Protein AF-A0A965LK98-F1 (afdb_monomer_lite)

Sequence (199 aa):
MTTAETKTSRSLSQSVIFGLILGFTFLGSVLFIKELFVALIALACAAGAWELSTALRQKNWYVPRIPVTVGSALVMPLAYIGGERWQWLGVLAIVAALMLWRGVQLVLSHASFKRSFSEIIRDFSAAAFVVIYLPLTMSFAALLIREPAHDEVVDGKFWIITVVVSVILIDSSAYLFGRKLGKHPMLPKVSPKKSWEGF

pLDDT: mean 89.68, std 11.9, range [39.12, 98.5]

Radius of gyration: 20.92 Å; chains: 1; bounding box: 65×55×45 Å

Structure (mmCIF, N/CA/C/O backbone):
data_AF-A0A965LK98-F1
#
_entry.id   AF-A0A965LK98-F1
#
loop_
_atom_site.group_PDB
_atom_site.id
_atom_site.type_symbol
_atom_site.label_atom_id
_atom_site.label_alt_id
_atom_site.label_comp_id
_atom_site.label_asym_id
_atom_site.label_entity_id
_atom_site.label_seq_id
_atom_site.pdbx_PDB_ins_code
_atom_site.Cartn_x
_atom_site.Cartn_y
_atom_site.Cartn_z
_atom_site.occupancy
_atom_site.B_iso_or_equiv
_atom_site.auth_seq_id
_atom_site.auth_comp_id
_atom_site.auth_asym_id
_atom_site.auth_atom_id
_atom_site.pdbx_PDB_model_num
ATOM 1 N N . MET A 1 1 ? -40.599 -21.740 11.449 1.00 39.12 1 MET A N 1
ATOM 2 C CA . MET A 1 1 ? -39.716 -22.278 10.393 1.00 39.12 1 MET A CA 1
ATOM 3 C C . MET A 1 1 ? -38.563 -21.308 10.213 1.00 39.12 1 MET A C 1
ATOM 5 O O . MET A 1 1 ? -38.776 -20.207 9.731 1.00 39.12 1 MET A O 1
ATOM 9 N N . THR A 1 2 ? -37.380 -21.662 10.706 1.00 40.56 2 THR A N 1
ATOM 10 C CA . THR A 1 2 ? -36.145 -20.885 10.561 1.00 40.56 2 THR A CA 1
ATOM 11 C C . THR A 1 2 ? -35.521 -21.212 9.207 1.00 40.56 2 THR A C 1
ATOM 13 O O . THR A 1 2 ? -35.079 -22.334 8.974 1.00 40.56 2 THR A O 1
ATOM 16 N N . THR A 1 3 ? -35.516 -20.252 8.287 1.00 43.09 3 THR A N 1
ATOM 17 C CA . THR A 1 3 ? -34.780 -20.358 7.024 1.00 43.09 3 THR A CA 1
ATOM 18 C C . THR A 1 3 ? -33.288 -20.310 7.328 1.00 43.09 3 THR A C 1
ATOM 20 O O . THR A 1 3 ? -32.765 -19.271 7.725 1.00 43.09 3 THR A O 1
ATOM 23 N N . ALA A 1 4 ? -32.612 -21.448 7.187 1.00 47.97 4 ALA A N 1
ATOM 24 C CA . ALA A 1 4 ? -31.162 -21.512 7.215 1.00 47.97 4 ALA A CA 1
ATOM 25 C C . ALA A 1 4 ? -30.608 -20.672 6.055 1.00 47.97 4 ALA A C 1
ATOM 27 O O . ALA A 1 4 ? -30.856 -20.982 4.891 1.00 47.97 4 ALA A O 1
ATOM 28 N N . GLU A 1 5 ? -29.872 -19.603 6.367 1.00 46.59 5 GLU A N 1
ATOM 29 C CA . GLU A 1 5 ? -29.063 -18.892 5.381 1.00 46.59 5 GLU A CA 1
ATOM 30 C C . GLU A 1 5 ? -28.020 -19.861 4.813 1.00 46.59 5 GLU A C 1
ATOM 32 O O . GLU A 1 5 ? -27.024 -20.206 5.455 1.00 46.59 5 GLU A O 1
ATOM 37 N N . THR A 1 6 ? -28.240 -20.323 3.586 1.00 46.09 6 THR A N 1
ATOM 38 C CA . THR A 1 6 ? -27.221 -21.012 2.802 1.00 46.09 6 THR A CA 1
ATOM 39 C C . THR A 1 6 ? -26.091 -20.033 2.508 1.00 46.09 6 THR A C 1
ATOM 41 O O . THR A 1 6 ? -26.172 -19.231 1.579 1.00 46.09 6 THR A O 1
ATOM 44 N N . LYS A 1 7 ? -25.012 -20.106 3.295 1.00 50.19 7 LYS A N 1
ATOM 45 C CA . LYS A 1 7 ? -23.704 -19.545 2.938 1.00 50.19 7 LYS A CA 1
ATOM 46 C C . LYS A 1 7 ? -23.289 -20.137 1.590 1.00 50.19 7 LYS A C 1
ATOM 48 O O . LYS A 1 7 ? -22.819 -21.269 1.529 1.00 50.19 7 LYS A O 1
ATOM 53 N N . THR A 1 8 ? -23.458 -19.378 0.514 1.00 49.50 8 THR A N 1
ATOM 54 C CA . THR A 1 8 ? -22.926 -19.698 -0.814 1.00 49.50 8 THR A CA 1
ATOM 55 C C . THR A 1 8 ? -21.407 -19.829 -0.725 1.00 49.50 8 THR A C 1
ATOM 57 O O . THR A 1 8 ? -20.682 -18.833 -0.710 1.00 49.50 8 THR A O 1
ATOM 60 N N . SER A 1 9 ? -20.909 -21.063 -0.628 1.00 57.53 9 SER A N 1
ATOM 61 C CA . SER A 1 9 ? -19.489 -21.360 -0.790 1.00 57.53 9 SER A CA 1
ATOM 62 C C . SER A 1 9 ? -19.098 -20.995 -2.220 1.00 57.53 9 SER A C 1
ATOM 64 O O . SER A 1 9 ? -19.687 -21.525 -3.163 1.00 57.53 9 SER A O 1
ATOM 66 N N . ARG A 1 10 ? -18.138 -20.077 -2.395 1.00 66.62 10 ARG A N 1
ATOM 67 C CA . ARG A 1 10 ? -17.594 -19.744 -3.722 1.00 66.62 10 ARG A CA 1
ATOM 68 C C . ARG A 1 10 ? -17.190 -21.036 -4.430 1.00 66.62 10 ARG A C 1
ATOM 70 O O . ARG A 1 10 ? -16.528 -21.879 -3.827 1.00 66.62 10 ARG A O 1
ATOM 77 N N . SER A 1 11 ? -17.614 -21.201 -5.681 1.00 83.75 11 SER A N 1
ATOM 78 C CA . SER A 1 11 ? -17.276 -22.408 -6.437 1.00 83.75 11 SER A CA 1
ATOM 79 C C . SER A 1 11 ? -15.761 -22.477 -6.644 1.00 83.75 11 SER A C 1
ATOM 81 O O . SER A 1 11 ? -15.125 -21.466 -6.951 1.00 83.75 11 SER A O 1
ATOM 83 N N . LEU A 1 12 ? -15.176 -23.667 -6.479 1.00 83.00 12 LEU A N 1
ATOM 84 C CA . LEU A 1 12 ? -13.740 -23.895 -6.674 1.00 83.00 12 LEU A CA 1
ATOM 85 C C . LEU A 1 12 ? -13.272 -23.361 -8.039 1.00 83.00 12 LEU A C 1
ATOM 87 O O . LEU A 1 12 ? -12.238 -22.704 -8.131 1.00 83.00 12 LEU A O 1
ATOM 91 N N . SER A 1 13 ? -14.084 -23.569 -9.077 1.00 88.38 13 SER A N 1
ATOM 92 C CA . SER A 1 13 ? -13.827 -23.091 -10.436 1.00 88.38 13 SER A CA 1
ATOM 93 C C . SER A 1 13 ? -13.692 -21.570 -10.515 1.00 88.38 13 SER A C 1
ATOM 95 O O . SER A 1 13 ? -12.770 -21.083 -11.161 1.00 88.38 13 SER A O 1
ATOM 97 N N . GLN A 1 14 ? -14.542 -20.804 -9.820 1.00 89.44 14 GLN A N 1
ATOM 98 C CA . GLN A 1 14 ? -14.415 -19.342 -9.776 1.00 89.44 14 GLN A CA 1
ATOM 99 C C . GLN A 1 14 ? -13.088 -18.918 -9.143 1.00 89.44 14 GLN A C 1
ATOM 101 O O . GLN A 1 14 ? -12.397 -18.065 -9.694 1.00 89.44 14 GLN A O 1
ATOM 106 N N . SER A 1 15 ? -12.698 -19.526 -8.020 1.00 88.75 15 SER A N 1
ATOM 107 C CA . SER A 1 15 ? -11.427 -19.212 -7.357 1.00 88.75 15 SER A CA 1
ATOM 108 C C . SER A 1 15 ? -10.215 -19.489 -8.248 1.00 88.75 15 SER A C 1
ATOM 110 O O . SER A 1 15 ? -9.303 -18.666 -8.293 1.00 88.75 15 SER A O 1
ATOM 112 N N . VAL A 1 16 ? -10.221 -20.602 -8.988 1.00 93.12 16 VAL A N 1
ATOM 113 C CA . VAL A 1 16 ? -9.150 -20.937 -9.939 1.00 93.12 16 VAL A CA 1
ATOM 114 C C . VAL A 1 16 ? -9.091 -19.919 -11.078 1.00 93.12 16 VAL A C 1
ATOM 116 O O . VAL A 1 16 ? -8.011 -19.428 -11.395 1.00 93.12 16 VAL A O 1
ATOM 119 N N . ILE A 1 17 ? -10.238 -19.545 -11.649 1.00 94.69 17 ILE A N 1
ATOM 120 C CA . ILE A 1 17 ? -10.308 -18.567 -12.744 1.00 94.69 17 ILE A CA 1
ATOM 121 C C . ILE A 1 17 ? -9.749 -17.210 -12.304 1.00 94.69 17 ILE A C 1
ATOM 123 O O . ILE A 1 17 ? -8.880 -16.664 -12.979 1.00 94.69 17 ILE A O 1
ATOM 127 N N . PHE A 1 18 ? -10.185 -16.678 -11.157 1.00 92.38 18 PHE A N 1
ATOM 128 C CA . PHE A 1 18 ? -9.663 -15.404 -10.651 1.00 92.38 18 PHE A CA 1
ATOM 129 C C . PHE A 1 18 ? -8.170 -15.475 -10.323 1.00 92.38 18 PHE A C 1
ATOM 131 O O . PHE A 1 18 ? -7.447 -14.522 -10.605 1.00 92.38 18 PHE A O 1
ATOM 138 N N . GLY A 1 19 ? -7.701 -16.599 -9.771 1.00 91.50 19 GLY A N 1
ATOM 139 C CA . GLY A 1 19 ? -6.281 -16.817 -9.504 1.00 91.50 19 GLY A CA 1
ATOM 140 C C . GLY A 1 19 ? -5.438 -16.781 -10.778 1.00 91.50 19 GLY A C 1
ATOM 141 O O . GLY A 1 19 ? -4.423 -16.090 -10.819 1.00 91.50 19 GLY A O 1
ATOM 142 N N . LEU A 1 20 ? -5.887 -17.459 -11.838 1.00 95.31 20 LEU A N 1
ATOM 143 C CA . LEU A 1 20 ? -5.213 -17.440 -13.137 1.00 95.31 20 LEU A CA 1
ATOM 144 C C . LEU A 1 20 ? -5.239 -16.049 -13.768 1.00 95.31 20 LEU A C 1
ATOM 146 O O . LEU A 1 20 ? -4.197 -15.581 -14.211 1.00 95.31 20 LEU A O 1
ATOM 150 N N . ILE A 1 21 ? -6.389 -15.367 -13.770 1.00 95.62 21 ILE A N 1
ATOM 151 C CA . ILE A 1 21 ? -6.503 -14.005 -14.311 1.00 95.62 21 ILE A CA 1
ATOM 152 C C . ILE A 1 21 ? -5.523 -13.075 -13.596 1.00 95.62 21 ILE A C 1
ATOM 154 O O . ILE A 1 21 ? -4.710 -12.440 -14.256 1.00 95.62 21 ILE A O 1
ATOM 158 N N . LEU A 1 22 ? -5.538 -13.040 -12.260 1.00 93.31 22 LEU A N 1
ATOM 159 C CA . LEU A 1 22 ? -4.628 -12.191 -11.490 1.00 93.31 22 LEU A CA 1
ATOM 160 C C . LEU A 1 22 ? -3.161 -12.562 -11.723 1.00 93.31 22 LEU A C 1
ATOM 162 O O . LEU A 1 22 ? -2.338 -11.667 -11.891 1.00 93.31 22 LEU A O 1
ATOM 166 N N . GLY A 1 23 ? -2.840 -13.857 -11.783 1.00 94.25 23 GLY A N 1
ATOM 167 C CA . GLY A 1 23 ? -1.490 -14.340 -12.065 1.00 94.25 23 GLY A CA 1
ATOM 168 C C . GLY A 1 23 ? -0.989 -13.917 -13.446 1.00 94.25 23 GLY A C 1
ATOM 169 O O . GLY A 1 23 ? 0.107 -13.371 -13.558 1.00 94.25 23 GLY A O 1
ATOM 170 N N . PHE A 1 24 ? -1.798 -14.096 -14.493 1.00 95.12 24 PHE A N 1
ATOM 171 C CA . PHE A 1 24 ? -1.452 -13.682 -15.853 1.00 95.12 24 PHE A CA 1
ATOM 172 C C . PHE A 1 24 ? -1.414 -12.162 -16.009 1.00 95.12 24 PHE A C 1
ATOM 174 O O . PHE A 1 24 ? -0.511 -11.655 -16.668 1.00 95.12 24 PHE A O 1
ATOM 181 N N . THR A 1 25 ? -2.336 -11.421 -15.389 1.00 95.62 25 THR A N 1
ATOM 182 C CA . THR A 1 25 ? -2.299 -9.952 -15.374 1.00 95.62 25 THR A CA 1
ATOM 183 C C . THR A 1 25 ? -1.032 -9.451 -14.689 1.00 95.62 25 THR A C 1
ATOM 185 O O . THR A 1 25 ? -0.343 -8.600 -15.245 1.00 95.62 25 THR A O 1
ATOM 188 N N . PHE A 1 26 ? -0.678 -10.010 -13.530 1.00 96.06 26 PHE A N 1
ATOM 189 C CA . PHE A 1 26 ? 0.558 -9.679 -12.826 1.00 96.06 26 PHE A CA 1
ATOM 190 C C . PHE A 1 26 ? 1.790 -9.985 -13.687 1.00 96.06 26 PHE A C 1
ATOM 192 O O . PHE A 1 26 ? 2.565 -9.073 -13.973 1.00 96.06 26 PHE A O 1
ATOM 199 N N . LEU A 1 27 ? 1.945 -11.224 -14.167 1.00 95.44 27 LEU A N 1
ATOM 200 C CA . LEU A 1 27 ? 3.105 -11.622 -14.970 1.00 95.44 27 LEU A CA 1
ATOM 201 C C . LEU A 1 27 ? 3.199 -10.822 -16.270 1.00 95.44 27 LEU A C 1
ATOM 203 O O . LEU A 1 27 ? 4.271 -10.334 -16.610 1.00 95.44 27 LEU A O 1
ATOM 207 N N . GLY A 1 28 ? 2.079 -10.630 -16.968 1.00 94.31 28 GLY A N 1
ATOM 208 C CA . GLY A 1 28 ? 2.031 -9.826 -18.185 1.00 94.31 28 GLY A CA 1
ATOM 209 C C . GLY A 1 28 ? 2.437 -8.373 -17.930 1.00 94.31 28 GLY A C 1
ATOM 210 O O . GLY A 1 28 ? 3.227 -7.805 -18.682 1.00 94.31 28 GLY A O 1
ATOM 211 N N . SER A 1 29 ? 1.965 -7.788 -16.828 1.00 95.75 29 SER A N 1
ATOM 212 C CA . SER A 1 29 ? 2.322 -6.420 -16.451 1.00 95.75 29 SER A CA 1
ATOM 213 C C . SER A 1 29 ? 3.809 -6.272 -16.104 1.00 95.75 29 SER A C 1
ATOM 215 O O . SER A 1 29 ? 4.449 -5.326 -16.541 1.00 95.75 29 SER A O 1
ATOM 217 N N . VAL A 1 30 ? 4.400 -7.235 -15.393 1.00 94.75 30 VAL A N 1
ATOM 218 C CA . VAL A 1 30 ? 5.815 -7.182 -14.988 1.00 94.75 30 VAL A CA 1
ATOM 219 C C . VAL A 1 30 ? 6.761 -7.448 -16.163 1.00 94.75 30 VAL A C 1
ATOM 221 O O . VAL A 1 30 ? 7.825 -6.836 -16.244 1.00 94.75 30 VAL A O 1
ATOM 224 N N . LEU A 1 31 ? 6.402 -8.365 -17.066 1.00 93.50 31 LEU A N 1
ATOM 225 C CA . LEU A 1 31 ? 7.299 -8.826 -18.129 1.00 93.50 31 LEU A CA 1
ATOM 226 C C . LEU A 1 31 ? 7.296 -7.933 -19.373 1.00 93.50 31 LEU A C 1
ATOM 228 O O . LEU A 1 31 ? 8.329 -7.856 -20.038 1.00 93.50 31 LEU A O 1
ATOM 232 N N . PHE A 1 32 ? 6.171 -7.280 -19.687 1.00 93.31 32 PHE A N 1
ATOM 233 C CA . PHE A 1 32 ? 6.010 -6.553 -20.951 1.00 93.31 32 PHE A CA 1
ATOM 234 C C . PHE A 1 32 ? 5.889 -5.035 -20.791 1.00 93.31 32 PHE A C 1
ATOM 236 O O . PHE A 1 32 ? 6.502 -4.310 -21.569 1.00 93.31 32 PHE A O 1
ATOM 243 N N . ILE A 1 33 ? 5.103 -4.538 -19.824 1.00 93.62 33 ILE A N 1
ATOM 244 C CA . ILE A 1 33 ? 4.789 -3.102 -19.704 1.00 93.62 33 ILE A CA 1
ATOM 245 C C . ILE A 1 33 ? 4.816 -2.676 -18.232 1.00 93.62 33 ILE A C 1
ATOM 247 O O . ILE A 1 33 ? 3.816 -2.799 -17.520 1.00 93.62 33 ILE A O 1
ATOM 251 N N . LYS A 1 34 ? 5.952 -2.124 -17.789 1.00 92.25 34 LYS A N 1
ATOM 252 C CA . LYS A 1 34 ? 6.208 -1.720 -16.393 1.00 92.25 34 LYS A CA 1
ATOM 253 C C . LYS A 1 34 ? 5.132 -0.771 -15.852 1.00 92.25 34 LYS A C 1
ATOM 255 O O . LYS A 1 34 ? 4.725 -0.879 -14.698 1.00 92.25 34 LYS A O 1
ATOM 260 N N . GLU A 1 35 ? 4.601 0.101 -16.700 1.00 95.00 35 GLU A N 1
ATOM 261 C CA . GLU A 1 35 ? 3.528 1.043 -16.380 1.00 95.00 35 GLU A CA 1
ATOM 262 C C . GLU A 1 35 ? 2.229 0.326 -15.993 1.00 95.00 35 GLU A C 1
ATOM 264 O O . GLU A 1 35 ? 1.534 0.769 -15.077 1.00 95.00 35 GLU A O 1
ATOM 269 N N . LEU A 1 36 ? 1.907 -0.806 -16.635 1.00 96.12 36 LEU A N 1
ATOM 270 C CA . LEU A 1 36 ? 0.747 -1.615 -16.254 1.00 96.12 36 LEU A CA 1
ATOM 271 C C . LEU A 1 36 ? 0.942 -2.238 -14.875 1.00 96.12 36 LEU A C 1
ATOM 273 O O . LEU A 1 36 ? -0.023 -2.343 -14.120 1.00 96.12 36 LEU A O 1
ATOM 277 N N . PHE A 1 37 ? 2.172 -2.621 -14.522 1.00 96.69 37 PHE A N 1
ATOM 278 C CA . PHE A 1 37 ? 2.462 -3.145 -13.190 1.00 96.69 37 PHE A CA 1
ATOM 279 C C . PHE A 1 37 ? 2.282 -2.052 -12.133 1.00 96.69 37 PHE A C 1
ATOM 281 O O . PHE A 1 37 ? 1.620 -2.283 -11.123 1.00 96.69 37 PHE A O 1
ATOM 288 N N . VAL A 1 38 ? 2.776 -0.839 -12.400 1.00 97.69 38 VAL A N 1
ATOM 289 C CA . VAL A 1 38 ? 2.592 0.331 -11.526 1.00 97.69 38 VAL A CA 1
ATOM 290 C C . VAL A 1 38 ? 1.108 0.665 -11.357 1.00 97.69 38 VAL A C 1
ATOM 292 O O . VAL A 1 38 ? 0.657 0.907 -10.238 1.00 97.69 38 VAL A O 1
ATOM 295 N N . ALA A 1 39 ? 0.323 0.625 -12.436 1.00 98.06 39 ALA A N 1
ATOM 296 C CA . ALA A 1 39 ? -1.124 0.820 -12.374 1.00 98.06 39 ALA A CA 1
ATOM 297 C C . ALA A 1 39 ? -1.820 -0.284 -11.557 1.00 98.06 39 ALA A C 1
ATOM 299 O O . ALA A 1 39 ? -2.690 0.010 -10.736 1.00 98.06 39 ALA A O 1
ATOM 300 N N . LEU A 1 40 ? -1.411 -1.544 -11.730 1.00 97.75 40 LEU A N 1
ATOM 301 C CA . LEU A 1 40 ? -1.945 -2.683 -10.985 1.00 97.75 40 LEU A CA 1
ATOM 302 C C . LEU A 1 40 ? -1.707 -2.526 -9.476 1.00 97.75 40 LEU A C 1
ATOM 304 O O . LEU A 1 40 ? -2.655 -2.637 -8.695 1.00 97.75 40 LEU A O 1
ATOM 308 N N . ILE A 1 41 ? -0.474 -2.220 -9.057 1.00 97.62 41 ILE A N 1
ATOM 309 C CA . ILE A 1 41 ? -0.163 -2.008 -7.635 1.00 97.62 41 ILE A CA 1
ATOM 310 C C . ILE A 1 41 ? -0.799 -0.722 -7.096 1.00 97.62 41 ILE A C 1
ATOM 312 O O . ILE A 1 41 ? -1.196 -0.696 -5.937 1.00 97.62 41 ILE A O 1
ATOM 316 N N . ALA A 1 42 ? -0.997 0.316 -7.917 1.00 98.44 42 ALA A N 1
ATOM 317 C CA . ALA A 1 42 ? -1.733 1.518 -7.515 1.00 98.44 42 ALA A CA 1
ATOM 318 C C . ALA A 1 42 ? -3.196 1.202 -7.187 1.00 98.44 42 ALA A C 1
ATOM 320 O O . ALA A 1 42 ? -3.702 1.626 -6.145 1.00 98.44 42 ALA A O 1
ATOM 321 N N . LEU A 1 43 ? -3.864 0.416 -8.036 1.00 98.31 43 LEU A N 1
ATOM 322 C CA . LEU A 1 43 ? -5.239 -0.033 -7.812 1.00 98.31 43 LEU A CA 1
ATOM 323 C C . LEU A 1 43 ? -5.340 -0.954 -6.591 1.00 98.31 43 LEU A C 1
ATOM 325 O O . LEU A 1 43 ? -6.230 -0.771 -5.758 1.00 98.31 43 LEU A O 1
ATOM 329 N N . ALA A 1 44 ? -4.410 -1.901 -6.445 1.00 97.81 44 ALA A N 1
ATOM 330 C CA . ALA A 1 44 ? -4.348 -2.779 -5.280 1.00 97.81 44 ALA A CA 1
ATOM 331 C C . ALA A 1 44 ? -4.118 -1.984 -3.983 1.00 97.81 44 ALA A C 1
ATOM 333 O O . ALA A 1 44 ? -4.803 -2.212 -2.985 1.00 97.81 44 ALA A O 1
ATOM 334 N N . CYS A 1 45 ? -3.214 -1.001 -4.008 1.00 98.38 45 CYS A N 1
ATOM 335 C CA . CYS A 1 45 ? -2.943 -0.124 -2.876 1.00 98.38 45 CYS A CA 1
ATOM 336 C C . CYS A 1 45 ? -4.159 0.732 -2.511 1.00 98.38 45 CYS A C 1
ATOM 338 O O . CYS A 1 45 ? -4.452 0.909 -1.330 1.00 98.38 45 CYS A O 1
ATOM 340 N N . ALA A 1 46 ? -4.879 1.254 -3.506 1.00 98.50 46 ALA A N 1
ATOM 341 C CA . ALA A 1 46 ? -6.099 2.024 -3.300 1.00 98.50 46 ALA A CA 1
ATOM 342 C C . ALA A 1 46 ? -7.190 1.169 -2.636 1.00 98.50 46 ALA A C 1
ATOM 344 O O . ALA A 1 46 ? -7.764 1.571 -1.623 1.00 98.50 46 ALA A O 1
ATOM 345 N N . ALA A 1 47 ? -7.431 -0.037 -3.157 1.00 98.38 47 ALA A N 1
ATOM 346 C CA . ALA A 1 47 ? -8.385 -0.980 -2.581 1.00 98.38 47 ALA A CA 1
ATOM 347 C C . ALA A 1 47 ? -8.004 -1.364 -1.141 1.00 98.38 47 ALA A C 1
ATOM 349 O O . ALA A 1 47 ? -8.831 -1.264 -0.234 1.00 98.38 47 ALA A O 1
ATOM 350 N N . GLY A 1 48 ? -6.734 -1.703 -0.899 1.00 98.19 48 GLY A N 1
ATOM 351 C CA . GLY A 1 48 ? -6.238 -2.030 0.438 1.00 98.19 48 GLY A CA 1
ATOM 352 C C . GLY A 1 48 ? -6.337 -0.854 1.416 1.00 98.19 48 GLY A C 1
ATOM 353 O O . GLY A 1 48 ? -6.751 -1.035 2.561 1.00 98.19 48 GLY A O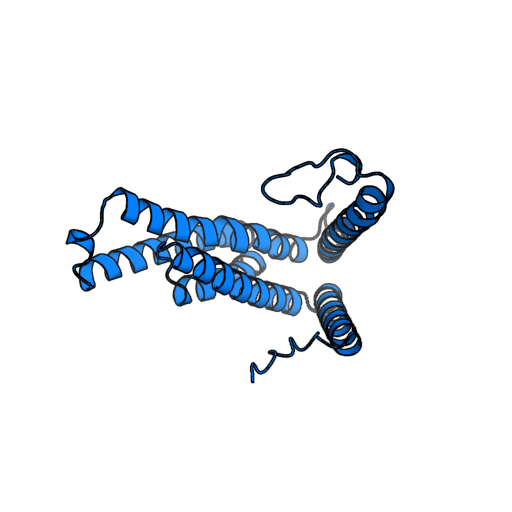 1
ATOM 354 N N . ALA A 1 49 ? -6.039 0.372 0.976 1.00 98.31 49 ALA A N 1
ATOM 355 C CA . ALA A 1 49 ? -6.177 1.571 1.801 1.00 98.31 49 ALA A CA 1
ATOM 356 C C . ALA A 1 49 ? -7.645 1.862 2.137 1.00 98.31 49 ALA A C 1
ATOM 358 O O . ALA A 1 49 ? -7.963 2.263 3.263 1.00 98.31 49 ALA A O 1
ATOM 359 N N . TRP A 1 50 ? -8.559 1.623 1.195 1.00 98.44 50 TRP A N 1
ATOM 360 C CA . TRP A 1 50 ? -9.996 1.726 1.425 1.00 98.44 50 TRP A CA 1
ATOM 361 C C . TRP A 1 50 ? -10.479 0.710 2.462 1.00 98.44 50 TRP A C 1
ATOM 363 O O . TRP A 1 50 ? -11.186 1.085 3.400 1.00 98.44 50 TRP A O 1
ATOM 373 N N . GLU A 1 51 ? -10.087 -0.557 2.345 1.00 98.12 51 GLU A N 1
ATOM 374 C CA . GLU A 1 51 ? -10.449 -1.606 3.304 1.00 98.12 51 GLU A CA 1
ATOM 375 C C . GLU A 1 51 ? -9.869 -1.330 4.693 1.00 98.12 51 GLU A C 1
ATOM 377 O O . GLU A 1 51 ? -10.611 -1.314 5.680 1.00 98.12 51 GLU A O 1
ATOM 382 N N . LEU A 1 52 ? -8.576 -1.007 4.774 1.00 97.81 52 LEU A N 1
ATOM 383 C CA . LEU A 1 52 ? -7.896 -0.710 6.033 1.00 97.81 52 LEU A CA 1
ATOM 384 C C . LEU A 1 52 ? -8.515 0.507 6.730 1.00 97.81 52 LEU A C 1
ATOM 386 O O . LEU A 1 52 ? -8.867 0.443 7.907 1.00 97.81 52 LEU A O 1
ATOM 390 N N . SER A 1 53 ? -8.731 1.607 6.005 1.00 97.25 53 SER A N 1
ATOM 391 C CA . SER A 1 53 ? -9.383 2.797 6.567 1.00 97.25 53 SER A CA 1
ATOM 392 C C . SER A 1 53 ? -10.837 2.539 6.982 1.00 97.25 53 SER A C 1
ATOM 394 O O . SER A 1 53 ? -11.322 3.138 7.946 1.00 97.25 53 SER A O 1
ATOM 396 N N . THR A 1 54 ? -11.537 1.621 6.311 1.00 97.12 54 THR A N 1
ATOM 397 C CA . THR A 1 54 ? -12.882 1.178 6.706 1.00 97.12 54 THR A CA 1
ATOM 398 C C . THR A 1 54 ? -12.840 0.389 8.013 1.00 97.12 54 THR A C 1
ATOM 400 O O . THR A 1 54 ? -13.624 0.680 8.917 1.00 97.12 54 THR A O 1
ATOM 403 N N . ALA A 1 55 ? -11.901 -0.547 8.157 1.00 96.69 55 ALA A N 1
ATOM 404 C CA . ALA A 1 55 ? -11.720 -1.333 9.376 1.00 96.69 55 ALA A CA 1
ATOM 405 C C . ALA A 1 55 ? -11.365 -0.450 10.586 1.00 96.69 55 ALA A C 1
ATOM 407 O O . ALA A 1 55 ? -11.939 -0.610 11.663 1.00 96.69 55 ALA A O 1
ATOM 408 N N . LEU A 1 56 ? -10.492 0.546 10.407 1.00 95.75 56 LEU A N 1
ATOM 409 C CA . LEU A 1 56 ? -10.153 1.505 11.468 1.00 95.75 56 LEU A CA 1
ATOM 410 C C . LEU A 1 56 ? -11.375 2.328 11.908 1.00 95.75 56 LEU A C 1
ATOM 412 O O . LEU A 1 56 ? -11.595 2.545 13.102 1.00 95.75 56 LEU A O 1
ATOM 416 N N . ARG A 1 57 ? -12.241 2.712 10.964 1.00 93.88 57 ARG A N 1
ATOM 417 C CA . ARG A 1 57 ? -13.489 3.424 11.277 1.00 93.88 57 ARG A CA 1
ATOM 418 C C . ARG A 1 57 ? -14.494 2.584 12.055 1.00 93.88 57 ARG A C 1
ATOM 420 O O . ARG A 1 57 ? -15.207 3.148 12.879 1.00 93.88 57 ARG A O 1
ATOM 427 N N . GLN A 1 58 ? -14.510 1.261 11.885 1.00 94.06 58 GLN A N 1
ATOM 428 C CA . GLN A 1 58 ? -15.326 0.368 12.725 1.00 94.06 58 GLN A CA 1
ATOM 429 C C . GLN A 1 58 ? -14.899 0.396 14.203 1.00 94.06 58 GLN A C 1
ATOM 431 O O . GLN A 1 58 ? -15.679 0.029 15.078 1.00 94.06 58 GLN A O 1
ATOM 436 N N . LYS A 1 59 ? -13.678 0.856 14.505 1.00 90.69 59 LYS A N 1
ATOM 437 C CA . LYS A 1 59 ? -13.165 1.071 15.868 1.00 90.69 59 LYS A CA 1
ATOM 438 C C . LYS A 1 59 ? -13.290 2.524 16.341 1.00 90.69 59 LYS A C 1
ATOM 440 O O . LYS A 1 59 ? -12.644 2.901 17.315 1.00 90.69 59 LYS A O 1
ATOM 445 N N . ASN A 1 60 ? -14.113 3.340 15.677 1.00 86.44 60 ASN A N 1
ATOM 446 C CA . ASN A 1 60 ? -14.275 4.777 15.933 1.00 86.44 60 ASN A CA 1
ATOM 447 C C . ASN A 1 60 ? -13.002 5.616 15.712 1.00 86.44 60 ASN A C 1
ATOM 449 O O . ASN A 1 60 ? -12.877 6.709 16.269 1.00 86.44 60 ASN A O 1
ATOM 453 N N . TRP A 1 61 ? -12.056 5.141 14.895 1.00 91.06 61 TRP A N 1
ATOM 454 C CA . TRP A 1 61 ? -10.896 5.939 14.486 1.00 91.06 61 TRP A CA 1
ATOM 455 C C . TRP A 1 61 ? -11.224 6.623 13.168 1.00 91.06 61 TRP A C 1
ATOM 457 O O . TRP A 1 61 ? -11.590 5.974 12.184 1.00 91.06 61 TRP A O 1
ATOM 467 N N . TYR A 1 62 ? -11.147 7.947 13.133 1.00 89.88 62 TYR A N 1
ATOM 468 C CA . TYR A 1 62 ? -11.509 8.681 11.938 1.00 89.88 62 TYR A CA 1
ATOM 469 C C . TYR A 1 62 ? -10.340 8.721 10.955 1.00 89.88 62 TYR A C 1
ATOM 471 O O . TYR A 1 62 ? -9.370 9.442 11.160 1.00 89.88 62 TYR A O 1
ATOM 479 N N . VAL A 1 63 ? -10.495 8.021 9.831 1.00 93.38 63 VAL A N 1
ATOM 480 C CA . VAL A 1 63 ? -9.610 8.140 8.665 1.00 93.38 63 VAL A CA 1
ATOM 481 C C . VAL A 1 63 ? -10.416 8.672 7.470 1.00 93.38 63 VAL A C 1
ATOM 483 O O . VAL A 1 63 ? -11.492 8.132 7.175 1.00 93.38 63 VAL A O 1
ATOM 486 N N . PRO A 1 64 ? -9.957 9.730 6.773 1.00 93.06 64 PRO A N 1
ATOM 487 C CA . PRO A 1 64 ? -10.630 10.250 5.585 1.00 93.06 64 PRO A CA 1
ATOM 488 C C . PRO A 1 64 ? -10.454 9.290 4.393 1.00 93.06 64 PRO A C 1
ATOM 490 O O . PRO A 1 64 ? -9.501 9.394 3.628 1.00 93.06 64 PRO A O 1
ATOM 493 N N . ARG A 1 65 ? -11.401 8.349 4.244 1.00 94.75 65 ARG A N 1
ATOM 494 C CA . ARG A 1 65 ? -11.369 7.224 3.281 1.00 94.75 65 ARG A CA 1
ATOM 495 C C . ARG A 1 65 ? -11.098 7.631 1.832 1.00 94.75 65 ARG A C 1
ATOM 497 O O . ARG A 1 65 ? -10.248 7.027 1.191 1.00 94.75 65 ARG A O 1
ATOM 504 N N . ILE A 1 66 ? -11.817 8.629 1.312 1.00 95.62 66 ILE A N 1
ATOM 505 C CA . ILE A 1 66 ? -11.657 9.051 -0.089 1.00 95.62 66 ILE A CA 1
ATOM 506 C C . ILE A 1 66 ? -10.269 9.686 -0.292 1.00 95.62 66 ILE A C 1
ATOM 508 O O . ILE A 1 66 ? -9.513 9.155 -1.106 1.00 95.62 66 ILE A O 1
ATOM 512 N N . PRO A 1 67 ? -9.864 10.716 0.487 1.00 96.62 67 PRO A N 1
ATOM 513 C CA . PRO A 1 67 ? -8.517 11.275 0.384 1.00 96.62 67 PRO A CA 1
ATOM 514 C C . PRO A 1 67 ? -7.393 10.249 0.546 1.00 96.62 67 PRO A C 1
ATOM 516 O O . PRO A 1 67 ? -6.453 10.262 -0.243 1.00 96.62 67 PRO A O 1
ATOM 519 N N . VAL A 1 68 ? -7.482 9.334 1.523 1.00 97.31 68 VAL A N 1
ATOM 520 C CA . VAL A 1 68 ? -6.414 8.343 1.738 1.00 97.31 68 VAL A CA 1
ATOM 521 C C . VAL A 1 68 ? -6.329 7.350 0.585 1.00 97.31 68 VAL A C 1
ATOM 523 O O . VAL A 1 68 ? -5.231 6.964 0.212 1.00 97.31 68 VAL A O 1
ATOM 526 N N . THR A 1 69 ? -7.455 6.976 -0.022 1.00 98.06 69 THR A N 1
ATOM 527 C CA . THR A 1 69 ? -7.489 6.047 -1.163 1.00 98.06 69 THR A CA 1
ATOM 528 C C . THR A 1 69 ? -6.860 6.673 -2.401 1.00 98.06 69 THR A C 1
ATOM 530 O O . THR A 1 69 ? -6.005 6.057 -3.032 1.00 98.06 69 THR A O 1
ATOM 533 N N . VAL A 1 70 ? -7.225 7.924 -2.707 1.00 98.06 70 VAL A N 1
ATOM 534 C CA . VAL A 1 70 ? -6.634 8.680 -3.821 1.00 98.06 70 VAL A CA 1
ATOM 535 C C . VAL A 1 70 ? -5.143 8.903 -3.581 1.00 98.06 70 VAL A C 1
ATOM 537 O O . VAL A 1 70 ? -4.336 8.591 -4.450 1.00 98.06 70 VAL A O 1
ATOM 540 N N . GLY A 1 71 ? -4.761 9.362 -2.385 1.00 97.38 71 GLY A N 1
ATOM 541 C CA . GLY A 1 71 ? -3.357 9.536 -2.017 1.00 97.38 71 GLY A CA 1
ATOM 542 C C . GLY A 1 71 ? -2.563 8.237 -2.159 1.00 97.38 71 GLY A C 1
ATOM 543 O O . GLY A 1 71 ? -1.514 8.230 -2.788 1.00 97.38 71 GLY A O 1
ATOM 544 N N . SER A 1 72 ? -3.101 7.120 -1.665 1.00 97.06 72 SER A N 1
ATOM 545 C CA . SER A 1 72 ? -2.469 5.795 -1.755 1.00 97.06 72 SER A CA 1
ATOM 546 C C . SER A 1 72 ? -2.205 5.361 -3.197 1.00 97.06 72 SER A C 1
ATOM 548 O O . SER A 1 72 ? -1.123 4.858 -3.490 1.00 97.06 72 SER A O 1
ATOM 550 N N . ALA A 1 73 ? -3.156 5.602 -4.106 1.00 98.12 73 ALA A N 1
ATOM 551 C CA . ALA A 1 73 ? -2.977 5.324 -5.530 1.00 98.12 73 ALA A CA 1
ATOM 552 C C . ALA A 1 73 ? -1.860 6.179 -6.150 1.00 98.12 73 ALA A C 1
ATOM 554 O O . ALA A 1 73 ? -1.098 5.683 -6.974 1.00 98.12 73 ALA A O 1
ATOM 555 N N . LEU A 1 74 ? -1.746 7.448 -5.739 1.00 98.19 74 LEU A N 1
ATOM 556 C CA . LEU A 1 74 ? -0.766 8.400 -6.270 1.00 98.19 74 LEU A CA 1
ATOM 557 C C . LEU A 1 74 ? 0.675 8.107 -5.834 1.00 98.19 74 LEU A C 1
ATOM 559 O O . LEU A 1 74 ? 1.597 8.479 -6.555 1.00 98.19 74 LEU A O 1
ATOM 563 N N . VAL A 1 75 ? 0.898 7.423 -4.706 1.00 98.31 75 VAL A N 1
ATOM 564 C CA . VAL A 1 75 ? 2.265 7.099 -4.252 1.00 98.31 75 VAL A CA 1
ATOM 565 C C . VAL A 1 75 ? 3.012 6.246 -5.287 1.00 98.31 75 VAL A C 1
ATOM 567 O O . VAL A 1 75 ? 4.198 6.472 -5.516 1.00 98.31 75 VAL A O 1
ATOM 570 N N . MET A 1 76 ? 2.330 5.310 -5.955 1.00 98.12 76 MET A N 1
ATOM 571 C CA . MET A 1 76 ? 2.960 4.398 -6.922 1.00 98.12 76 MET A CA 1
ATOM 572 C C . MET A 1 76 ? 3.540 5.115 -8.153 1.00 98.12 76 MET A C 1
ATOM 574 O O . MET A 1 76 ? 4.734 4.952 -8.403 1.00 98.12 76 MET A O 1
ATOM 578 N N . PRO A 1 77 ? 2.782 5.936 -8.912 1.00 97.69 77 PRO A N 1
ATOM 579 C CA . PRO A 1 77 ? 3.349 6.684 -10.031 1.00 97.69 77 PRO A CA 1
ATOM 580 C C . PRO A 1 77 ? 4.360 7.747 -9.582 1.00 97.69 77 PRO A C 1
ATOM 582 O O . PRO A 1 77 ? 5.317 7.994 -10.309 1.00 97.69 77 PRO A O 1
ATOM 585 N N . LEU A 1 78 ? 4.213 8.342 -8.389 1.00 97.62 78 LEU A N 1
ATOM 586 C CA . LEU A 1 78 ? 5.217 9.272 -7.851 1.00 97.62 78 LEU A CA 1
ATOM 587 C C . LEU A 1 78 ? 6.567 8.580 -7.635 1.00 97.62 78 LEU A C 1
ATOM 589 O O . LEU A 1 78 ? 7.593 9.106 -8.064 1.00 97.62 78 LEU A O 1
ATOM 593 N N . ALA A 1 79 ? 6.558 7.388 -7.035 1.00 97.38 79 ALA A N 1
ATOM 594 C CA . ALA A 1 79 ? 7.753 6.569 -6.870 1.00 97.38 79 ALA A CA 1
ATOM 595 C C . ALA A 1 79 ? 8.302 6.088 -8.223 1.00 97.38 79 ALA A C 1
ATOM 597 O O . ALA A 1 79 ? 9.498 6.190 -8.475 1.00 97.38 79 ALA A O 1
ATOM 598 N N . TYR A 1 80 ? 7.437 5.628 -9.131 1.00 96.62 80 TYR A N 1
ATOM 599 C CA . TYR A 1 80 ? 7.874 5.124 -10.432 1.00 96.62 80 TYR A CA 1
ATOM 600 C C . TYR A 1 80 ? 8.471 6.203 -11.333 1.00 96.62 80 TYR A C 1
ATOM 602 O O . TYR A 1 80 ? 9.436 5.918 -12.027 1.00 96.62 80 TYR A O 1
ATOM 610 N N . ILE A 1 81 ? 7.926 7.423 -11.359 1.00 95.69 81 ILE A N 1
ATOM 611 C CA . ILE A 1 81 ? 8.373 8.493 -12.270 1.00 95.69 81 ILE A CA 1
ATOM 612 C C . ILE A 1 81 ? 9.501 9.310 -11.641 1.00 95.69 81 ILE A C 1
ATOM 614 O O . ILE A 1 81 ? 10.479 9.638 -12.316 1.00 95.69 81 ILE A O 1
ATOM 618 N N . GLY A 1 82 ? 9.376 9.633 -10.357 1.00 94.00 82 GLY A N 1
ATOM 619 C CA . GLY A 1 82 ? 10.299 10.516 -9.658 1.00 94.00 82 GLY A CA 1
ATOM 620 C C . GLY A 1 82 ? 11.307 9.811 -8.744 1.00 94.00 82 GLY A C 1
ATOM 621 O O . GLY A 1 82 ? 12.150 10.478 -8.145 1.00 94.00 82 GLY A O 1
ATOM 622 N N . GLY A 1 83 ? 11.249 8.486 -8.627 1.00 95.56 83 GLY A N 1
ATOM 623 C CA . GLY A 1 83 ? 12.144 7.723 -7.760 1.00 95.56 83 GLY A CA 1
ATOM 624 C C . GLY A 1 83 ? 11.919 8.004 -6.271 1.00 95.56 83 GLY A C 1
ATOM 625 O O . GLY A 1 83 ? 10.876 8.512 -5.843 1.00 95.56 83 GLY A O 1
ATOM 626 N N . GLU A 1 84 ? 12.938 7.696 -5.475 1.00 95.25 84 GLU A N 1
ATOM 627 C CA . GLU A 1 84 ? 12.948 7.821 -4.012 1.00 95.25 84 GLU A CA 1
ATOM 628 C C . GLU A 1 84 ? 12.572 9.225 -3.509 1.00 95.25 84 GLU A C 1
ATOM 630 O O . GLU A 1 84 ? 11.815 9.378 -2.548 1.00 95.25 84 GLU A O 1
ATOM 635 N N . ARG A 1 85 ? 13.036 10.282 -4.190 1.00 96.62 85 ARG A N 1
ATOM 636 C CA . ARG A 1 85 ? 12.786 11.665 -3.767 1.00 96.62 85 ARG A CA 1
ATOM 637 C C . ARG A 1 85 ? 11.299 12.002 -3.830 1.00 96.62 85 ARG A C 1
ATOM 639 O O . ARG A 1 85 ? 10.755 12.574 -2.886 1.00 96.62 85 ARG A O 1
ATOM 646 N N . TRP A 1 86 ? 10.632 11.651 -4.928 1.00 97.25 86 TRP A N 1
ATOM 647 C CA . TRP A 1 86 ? 9.203 11.919 -5.103 1.00 97.25 86 TRP A CA 1
ATOM 648 C C . TRP A 1 86 ? 8.321 10.944 -4.328 1.00 97.25 86 TRP A C 1
ATOM 650 O O . TRP A 1 86 ? 7.233 11.336 -3.912 1.00 97.25 86 TRP A O 1
ATOM 660 N N . GLN A 1 87 ? 8.793 9.724 -4.061 1.00 97.56 87 GLN A N 1
ATOM 661 C CA . GLN A 1 87 ? 8.149 8.809 -3.120 1.00 97.56 87 GLN A CA 1
ATOM 662 C C . GLN A 1 87 ? 8.047 9.451 -1.729 1.00 97.56 87 GLN A C 1
ATOM 664 O O . GLN A 1 87 ? 6.944 9.585 -1.196 1.00 97.56 87 GLN A O 1
ATOM 669 N N . TRP A 1 88 ? 9.169 9.906 -1.158 1.00 97.75 88 TRP A N 1
ATOM 670 C CA . TRP A 1 88 ? 9.186 10.518 0.174 1.00 97.75 88 TRP A CA 1
ATOM 671 C C . TRP A 1 88 ? 8.405 11.829 0.226 1.00 97.75 88 TRP A C 1
ATOM 673 O O . TRP A 1 88 ? 7.571 12.008 1.114 1.00 97.75 88 TRP A O 1
ATOM 683 N N . LEU A 1 89 ? 8.617 12.727 -0.742 1.00 98.06 89 LEU A N 1
ATOM 684 C CA . LEU A 1 89 ? 7.863 13.982 -0.818 1.00 98.06 89 LEU A CA 1
ATOM 685 C C . LEU A 1 89 ? 6.361 13.729 -0.987 1.00 98.06 89 LEU A C 1
ATOM 687 O O . LEU A 1 89 ? 5.557 14.372 -0.317 1.00 98.06 89 LEU A O 1
ATOM 691 N N . GLY A 1 90 ? 5.982 12.770 -1.832 1.00 97.56 90 GLY A N 1
ATOM 692 C CA . GLY A 1 90 ? 4.598 12.371 -2.058 1.00 97.56 90 GLY A CA 1
ATOM 693 C C . GLY A 1 90 ? 3.936 11.832 -0.797 1.00 97.56 90 GLY A C 1
ATOM 694 O O . GLY A 1 90 ? 2.867 12.302 -0.415 1.00 97.56 90 GLY A O 1
ATOM 695 N N . VAL A 1 91 ? 4.588 10.893 -0.110 1.00 98.06 91 VAL A N 1
ATOM 696 C CA . VAL A 1 91 ? 4.093 10.316 1.149 1.00 98.06 91 VAL A CA 1
ATOM 697 C C . VAL A 1 91 ? 3.922 11.393 2.218 1.00 98.06 91 VAL A C 1
ATOM 699 O O . VAL A 1 91 ? 2.854 11.474 2.826 1.00 98.06 91 VAL A O 1
ATOM 702 N N . LEU A 1 92 ? 4.920 12.259 2.415 1.00 98.06 92 LEU A N 1
ATOM 703 C CA . LEU A 1 92 ? 4.841 13.356 3.384 1.00 98.06 92 LEU A CA 1
ATOM 704 C C . LEU A 1 92 ? 3.725 14.346 3.032 1.00 98.06 92 LEU A C 1
ATOM 706 O O . LEU A 1 92 ? 2.951 14.729 3.910 1.00 98.06 92 LEU A O 1
ATOM 710 N N . ALA A 1 93 ? 3.596 14.715 1.755 1.00 98.00 93 ALA A N 1
ATOM 711 C CA . ALA A 1 93 ? 2.544 15.607 1.281 1.00 98.00 93 ALA A CA 1
ATOM 712 C C . ALA A 1 93 ? 1.148 15.001 1.473 1.00 98.00 93 ALA A C 1
ATOM 714 O O . ALA A 1 93 ? 0.240 15.696 1.922 1.00 98.00 93 ALA A O 1
ATOM 715 N N . ILE A 1 94 ? 0.972 13.706 1.195 1.00 97.94 94 ILE A N 1
ATOM 716 C CA . ILE A 1 94 ? -0.295 13.003 1.416 1.00 97.94 94 ILE A CA 1
ATOM 717 C C . ILE A 1 94 ? -0.617 12.964 2.908 1.00 97.94 94 ILE A C 1
ATOM 719 O O . ILE A 1 94 ? -1.723 13.332 3.288 1.00 97.94 94 ILE A O 1
ATOM 723 N N . VAL A 1 95 ? 0.326 12.579 3.773 1.00 97.62 95 VAL A N 1
ATOM 724 C CA . VAL A 1 95 ? 0.100 12.568 5.229 1.00 97.62 95 VAL A CA 1
ATOM 725 C C . VAL A 1 95 ? -0.291 13.960 5.728 1.00 97.62 95 VAL A C 1
ATOM 727 O O . VAL A 1 95 ? -1.300 14.093 6.423 1.00 97.62 95 VAL A O 1
ATOM 730 N N . ALA A 1 96 ? 0.435 15.002 5.317 1.00 97.19 96 ALA A N 1
ATOM 731 C CA . ALA A 1 96 ? 0.109 16.385 5.652 1.00 97.19 96 ALA A CA 1
ATOM 732 C C . ALA A 1 96 ? -1.283 16.786 5.135 1.00 97.19 96 ALA A C 1
ATOM 734 O O . ALA A 1 96 ? -2.074 17.356 5.883 1.00 97.19 96 ALA A O 1
ATOM 735 N N . ALA A 1 97 ? -1.638 16.425 3.899 1.00 97.00 97 ALA A N 1
ATOM 736 C CA . ALA A 1 97 ? -2.954 16.693 3.327 1.00 97.00 97 ALA A CA 1
ATOM 737 C C . ALA A 1 97 ? -4.083 15.981 4.091 1.00 97.00 97 ALA A C 1
ATOM 739 O O . ALA A 1 97 ? -5.139 16.572 4.309 1.00 97.00 97 ALA A O 1
ATOM 740 N N . LEU A 1 98 ? -3.874 14.744 4.557 1.00 96.00 98 LEU A N 1
ATOM 741 C CA . LEU A 1 98 ? -4.851 14.022 5.381 1.00 96.00 98 LEU A CA 1
ATOM 742 C C . LEU A 1 98 ? -5.003 14.656 6.769 1.00 96.00 98 LEU A C 1
ATOM 744 O O . LEU A 1 98 ? -6.122 14.739 7.282 1.00 96.00 98 LEU A O 1
ATOM 748 N N . MET A 1 99 ? -3.904 15.129 7.364 1.00 93.94 99 MET A N 1
ATOM 749 C CA . MET A 1 99 ? -3.936 15.879 8.622 1.00 93.94 99 MET A CA 1
ATOM 750 C C . MET A 1 99 ? -4.691 17.201 8.456 1.00 93.94 99 MET A C 1
ATOM 752 O O . MET A 1 99 ? -5.594 17.489 9.238 1.00 93.94 99 MET A O 1
ATOM 756 N N . LEU A 1 100 ? -4.407 17.964 7.399 1.00 94.12 100 LEU A N 1
ATOM 757 C CA . LEU A 1 100 ? -5.131 19.196 7.083 1.00 94.12 100 LEU A CA 1
ATOM 758 C C . LEU A 1 100 ? -6.614 18.924 6.828 1.00 94.12 100 LEU A C 1
ATOM 760 O O . LEU A 1 100 ? -7.463 19.595 7.410 1.00 94.12 100 LEU A O 1
ATOM 764 N N . TRP A 1 101 ? -6.944 17.892 6.045 1.00 94.25 101 TRP A N 1
ATOM 765 C CA . TRP A 1 101 ? -8.326 17.475 5.803 1.00 94.25 101 TRP A CA 1
ATOM 766 C C . TRP A 1 101 ? -9.063 17.202 7.114 1.00 94.25 101 TRP A C 1
ATOM 768 O O . TRP A 1 101 ? -10.186 17.665 7.326 1.00 94.25 101 TRP A O 1
ATOM 778 N N . ARG A 1 102 ? -8.430 16.448 8.018 1.00 90.94 102 ARG A N 1
ATOM 779 C CA . ARG A 1 102 ? -9.015 16.126 9.317 1.00 90.94 102 ARG A CA 1
ATOM 780 C C . ARG A 1 102 ? -9.146 17.366 10.205 1.00 90.94 102 ARG A C 1
ATOM 782 O O . ARG A 1 102 ? -10.186 17.522 10.842 1.00 90.94 102 ARG A O 1
ATOM 789 N N . GLY A 1 103 ? -8.152 18.250 10.214 1.00 88.56 103 GLY A N 1
ATOM 790 C CA . GLY A 1 103 ? -8.190 19.517 10.944 1.00 88.56 103 GLY A CA 1
ATOM 791 C C . GLY A 1 103 ? -9.330 20.423 10.477 1.00 88.56 103 GLY A C 1
ATOM 792 O O . GLY A 1 103 ? -10.155 20.839 11.288 1.00 88.56 103 GLY A O 1
ATOM 793 N N . VAL A 1 104 ? -9.451 20.642 9.164 1.00 90.00 104 VAL A N 1
ATOM 794 C CA . VAL A 1 104 ? -10.541 21.427 8.559 1.00 90.00 104 VAL A CA 1
ATOM 795 C C . VAL A 1 104 ? -11.899 20.826 8.908 1.00 90.00 104 VAL A C 1
ATOM 797 O O . VAL A 1 104 ? -12.805 21.538 9.333 1.00 90.00 104 VAL A O 1
ATOM 800 N N . GLN A 1 105 ? -12.045 19.505 8.806 1.00 89.00 105 GLN A N 1
ATOM 801 C CA . GLN A 1 105 ? -13.296 18.846 9.161 1.00 89.00 105 GLN A CA 1
ATOM 802 C C . GLN A 1 105 ? -13.660 19.028 10.641 1.00 89.00 105 GLN A C 1
ATOM 804 O O . GLN A 1 105 ? -14.834 19.233 10.954 1.00 89.00 105 GLN A O 1
ATOM 809 N N . LEU A 1 106 ? -12.690 18.938 11.555 1.00 87.62 106 LEU A N 1
ATOM 810 C CA . LEU A 1 106 ? -12.910 19.138 12.990 1.00 87.62 106 LEU A CA 1
ATOM 811 C C . LEU A 1 106 ? -13.409 20.558 13.295 1.00 87.62 106 LEU A C 1
ATOM 813 O O . LEU A 1 106 ? -14.364 20.710 14.060 1.00 87.62 106 LEU A O 1
ATOM 817 N N . VAL A 1 107 ? -12.826 21.565 12.634 1.00 86.31 107 VAL A N 1
ATOM 818 C CA . VAL A 1 107 ? -13.243 22.971 12.737 1.00 86.31 107 VAL A CA 1
ATOM 819 C C . VAL A 1 107 ? -14.656 23.169 12.180 1.00 86.31 107 VAL A C 1
ATOM 821 O O . VAL A 1 107 ? -15.529 23.647 12.898 1.00 86.31 107 VAL A O 1
ATOM 824 N N . LEU A 1 108 ? -14.920 22.739 10.941 1.00 86.81 108 LEU A N 1
ATOM 825 C CA . LEU A 1 108 ? -16.216 22.946 10.277 1.00 86.81 108 LEU A CA 1
ATOM 826 C C . LEU A 1 108 ? -17.375 22.244 10.996 1.00 86.81 108 LEU A C 1
ATOM 828 O O . LEU A 1 108 ? -18.473 22.784 11.112 1.00 86.81 108 LEU A O 1
ATOM 832 N N . SER A 1 109 ? -17.139 21.036 11.508 1.00 80.94 109 SER A N 1
ATOM 833 C CA . SER A 1 109 ? -18.171 20.261 12.207 1.00 80.94 109 SER A CA 1
ATOM 834 C C . SER A 1 109 ? -18.423 20.718 13.647 1.00 80.94 109 SER A C 1
ATOM 836 O O . SER A 1 109 ? -19.253 20.113 14.325 1.00 80.94 109 SER A O 1
ATOM 838 N N . HIS A 1 110 ? -17.695 21.731 14.141 1.00 73.44 110 HIS A N 1
ATOM 839 C CA . HIS A 1 110 ? -17.656 22.125 15.558 1.00 73.44 110 HIS A CA 1
ATOM 840 C C . HIS A 1 110 ? -17.369 20.939 16.507 1.00 73.44 110 HIS A C 1
ATOM 842 O O . HIS A 1 110 ? -17.589 21.013 17.718 1.00 73.44 110 HIS A O 1
ATOM 848 N N . ALA A 1 111 ? -16.863 19.823 15.970 1.00 63.78 111 ALA A N 1
ATOM 849 C CA . ALA A 1 111 ? -16.605 18.601 16.717 1.00 63.78 111 ALA A CA 1
ATOM 850 C C . ALA A 1 111 ? -15.330 18.708 17.558 1.00 63.78 111 ALA A C 1
ATOM 852 O O . ALA A 1 111 ? -15.160 17.909 18.479 1.00 63.78 111 ALA A O 1
ATOM 853 N N . SER A 1 112 ? -14.472 19.703 17.290 1.00 62.06 112 SER A N 1
ATOM 854 C CA . SER A 1 112 ? -13.295 20.012 18.112 1.00 62.06 112 SER A CA 1
ATOM 855 C C . SER A 1 112 ? -13.639 20.198 19.592 1.00 62.06 112 SER A C 1
ATOM 857 O O . SER A 1 112 ? -12.865 19.780 20.441 1.00 62.06 112 SER A O 1
ATOM 859 N N . PHE A 1 113 ? -14.815 20.747 19.916 1.00 60.06 113 PHE A N 1
ATOM 860 C CA . PHE A 1 113 ? -15.251 20.950 21.304 1.00 60.06 113 PHE A CA 1
ATOM 861 C C . PHE A 1 113 ? -15.796 19.685 21.982 1.00 60.06 113 PHE A C 1
ATOM 863 O O . PHE A 1 113 ? -15.991 19.673 23.193 1.00 60.06 113 PHE A O 1
ATOM 870 N N . LYS A 1 114 ? -16.067 18.620 21.216 1.00 68.31 114 LYS A N 1
ATOM 871 C CA . LYS A 1 114 ? -16.694 17.382 21.710 1.00 68.31 114 LYS A CA 1
ATOM 872 C C . LYS A 1 114 ? -15.731 16.198 21.793 1.00 68.31 114 LYS A C 1
ATOM 874 O O . LYS A 1 114 ? -16.144 15.135 22.248 1.00 68.31 114 LYS A O 1
ATOM 879 N N . ARG A 1 115 ? -14.489 16.344 21.320 1.00 78.06 115 ARG A N 1
ATOM 880 C CA . ARG A 1 115 ? -13.490 15.266 21.287 1.00 78.06 115 ARG A CA 1
ATOM 881 C C . ARG A 1 115 ? -12.314 15.554 22.199 1.00 78.06 115 ARG A C 1
ATOM 883 O O . ARG A 1 115 ? -11.851 16.685 22.297 1.00 78.06 115 ARG A O 1
ATOM 890 N N . SER A 1 116 ? -11.804 14.500 22.824 1.00 84.44 116 SER A N 1
ATOM 891 C CA . SER A 1 116 ? -10.589 14.577 23.631 1.00 84.44 116 SER A CA 1
ATOM 892 C C . SER A 1 116 ? -9.351 14.718 22.742 1.00 84.44 116 SER A C 1
ATOM 894 O O . SER A 1 116 ? -9.296 14.191 21.628 1.00 84.44 116 SER A O 1
ATOM 896 N N . PHE A 1 117 ? -8.310 15.368 23.264 1.00 85.75 117 PHE A N 1
ATOM 897 C CA . PHE A 1 117 ? -7.008 15.491 22.606 1.00 85.75 117 PHE A CA 1
ATOM 898 C C . PHE A 1 117 ? -6.428 14.132 22.176 1.00 85.75 117 PHE A C 1
ATOM 900 O O . PHE A 1 117 ? -5.899 13.995 21.073 1.00 85.75 117 PHE A O 1
ATOM 907 N N . SER A 1 118 ? -6.606 13.097 23.004 1.00 88.25 118 SER A N 1
ATOM 908 C CA . SER A 1 118 ? -6.162 11.733 22.688 1.00 88.25 118 SER A CA 1
ATOM 909 C C . SER A 1 118 ? -6.867 11.160 21.453 1.00 88.25 118 SER A C 1
ATOM 911 O O . SER A 1 118 ? -6.244 10.486 20.635 1.00 88.25 118 SER A O 1
ATOM 913 N N . GLU A 1 119 ? -8.152 11.467 21.264 1.00 88.88 119 GLU A N 1
ATOM 914 C CA . GLU A 1 119 ? -8.915 11.006 20.101 1.00 88.88 119 GLU A CA 1
ATOM 915 C C . GLU A 1 119 ? -8.476 11.712 18.819 1.00 88.88 119 GLU A C 1
ATOM 917 O O . GLU A 1 119 ? -8.427 11.089 17.761 1.00 88.88 119 GLU A O 1
ATOM 922 N N . ILE A 1 120 ? -8.119 12.994 18.923 1.00 87.81 120 ILE A N 1
ATOM 923 C CA . ILE A 1 120 ? -7.600 13.785 17.806 1.00 87.81 120 ILE A CA 1
ATOM 924 C C . ILE A 1 120 ? -6.238 13.239 17.360 1.00 87.81 120 ILE A C 1
ATOM 926 O O . ILE A 1 120 ? -6.052 12.971 16.173 1.00 87.81 120 ILE A O 1
ATOM 930 N N . ILE A 1 121 ? -5.314 12.998 18.300 1.00 91.88 121 ILE A N 1
ATOM 931 C CA . ILE A 1 121 ? -4.022 12.362 17.993 1.00 91.88 121 ILE A CA 1
ATOM 932 C C . ILE A 1 121 ? -4.246 10.996 17.353 1.00 91.88 121 ILE A C 1
ATOM 934 O O . ILE A 1 121 ? -3.645 10.702 16.326 1.00 91.88 121 ILE A O 1
ATOM 938 N N . ARG A 1 122 ? -5.145 10.179 17.910 1.00 94.19 122 ARG A N 1
ATOM 939 C CA . ARG A 1 122 ? -5.454 8.851 17.374 1.00 94.19 122 ARG A CA 1
ATOM 940 C C . ARG A 1 122 ? -5.942 8.906 15.928 1.00 94.19 122 ARG A C 1
ATOM 942 O O . ARG A 1 122 ? -5.523 8.074 15.131 1.00 94.19 122 ARG A O 1
ATOM 949 N N . ASP A 1 123 ? -6.790 9.871 15.579 1.00 93.25 123 ASP A N 1
ATOM 950 C CA . ASP A 1 123 ? -7.263 10.056 14.203 1.00 93.25 123 ASP A CA 1
ATOM 951 C C . ASP A 1 123 ? -6.102 10.408 13.249 1.00 93.25 123 ASP A C 1
ATOM 953 O O . ASP A 1 123 ? -5.988 9.829 12.166 1.00 93.25 123 ASP A O 1
ATOM 957 N N . PHE A 1 124 ? -5.200 11.306 13.661 1.00 93.69 124 PHE A N 1
ATOM 958 C CA . PHE A 1 124 ? -4.016 11.665 12.870 1.00 93.69 124 PHE A CA 1
ATOM 959 C C . PHE A 1 124 ? -3.027 10.505 12.732 1.00 93.69 124 PHE A C 1
ATOM 961 O O . PHE A 1 124 ? -2.571 10.213 11.626 1.00 93.69 124 PHE A O 1
ATOM 968 N N . SER A 1 125 ? -2.737 9.804 13.830 1.00 95.50 125 SER A N 1
ATOM 969 C CA . SER A 1 125 ? -1.879 8.620 13.837 1.00 95.50 125 SER A CA 1
ATOM 970 C C . SER A 1 125 ? -2.459 7.506 12.972 1.00 95.50 125 SER A C 1
ATOM 972 O O . SER A 1 125 ? -1.712 6.869 12.240 1.00 95.50 125 SER A O 1
ATOM 974 N N . ALA A 1 126 ? -3.777 7.296 12.995 1.00 96.06 126 ALA A N 1
ATOM 975 C CA . ALA A 1 126 ? -4.444 6.318 12.144 1.00 96.06 126 ALA A CA 1
ATOM 976 C C . ALA A 1 126 ? -4.302 6.670 10.656 1.00 96.06 126 ALA A C 1
ATOM 978 O O . ALA A 1 126 ? -3.996 5.793 9.850 1.00 96.06 126 ALA A O 1
ATOM 979 N N . ALA A 1 127 ? -4.478 7.941 10.281 1.00 95.12 127 ALA A N 1
ATOM 980 C CA . ALA A 1 127 ? -4.296 8.383 8.899 1.00 95.12 127 ALA A CA 1
ATOM 981 C C . ALA A 1 127 ? -2.842 8.213 8.425 1.00 95.12 127 ALA A C 1
ATOM 983 O O . ALA A 1 127 ? -2.614 7.661 7.350 1.00 95.12 127 ALA A O 1
ATOM 984 N N . ALA A 1 128 ? -1.866 8.620 9.243 1.00 96.62 128 ALA A N 1
ATOM 985 C CA . ALA A 1 128 ? -0.448 8.429 8.945 1.00 96.62 128 ALA A CA 1
ATOM 986 C C . ALA A 1 128 ? -0.083 6.939 8.853 1.00 96.62 128 ALA A C 1
ATOM 988 O O . ALA A 1 128 ? 0.601 6.531 7.918 1.00 96.62 128 ALA A O 1
ATOM 989 N N . PHE A 1 129 ? -0.598 6.117 9.772 1.00 97.69 129 PHE A N 1
ATOM 990 C CA . PHE A 1 129 ? -0.388 4.672 9.778 1.00 97.69 129 PHE A CA 1
ATOM 991 C C . PHE A 1 129 ? -0.851 4.029 8.475 1.00 97.69 129 PHE A C 1
ATOM 993 O O . PHE A 1 129 ? -0.091 3.256 7.907 1.00 97.69 129 PHE A O 1
ATOM 1000 N N . VAL A 1 130 ? -2.038 4.373 7.958 1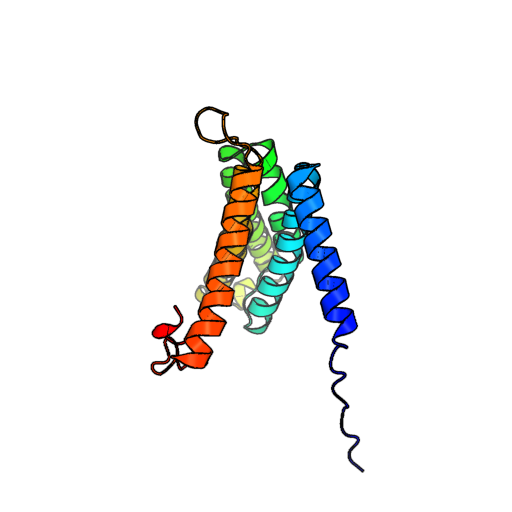.00 97.94 130 VAL A N 1
ATOM 1001 C CA . VAL A 1 130 ? -2.511 3.810 6.681 1.00 97.94 130 VAL A CA 1
ATOM 1002 C C . VAL A 1 130 ? -1.514 4.085 5.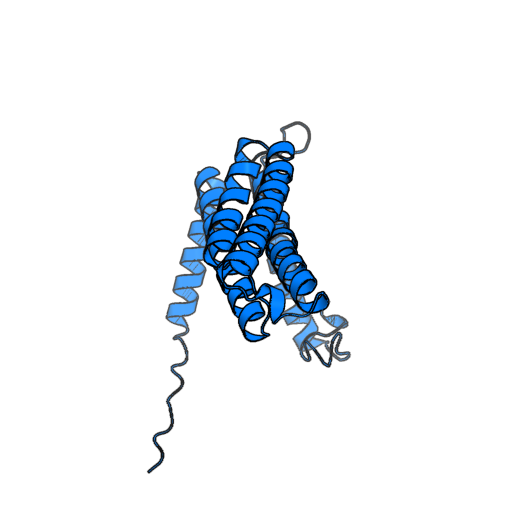558 1.00 97.94 130 VAL A C 1
ATOM 1004 O O . VAL A 1 130 ? -1.199 3.159 4.819 1.00 97.94 130 VAL A O 1
ATOM 1007 N N . VAL A 1 131 ? -0.997 5.316 5.452 1.00 97.94 131 VAL A N 1
ATOM 1008 C CA . VAL A 1 131 ? -0.085 5.728 4.368 1.00 97.94 131 VAL A CA 1
ATOM 1009 C C . VAL A 1 131 ? 1.317 5.126 4.519 1.00 97.94 131 VAL A C 1
ATOM 1011 O O . VAL A 1 131 ? 1.921 4.701 3.535 1.00 97.94 131 VAL A O 1
ATOM 1014 N N . ILE A 1 132 ? 1.839 5.067 5.742 1.00 97.38 132 ILE A N 1
ATOM 1015 C CA . ILE A 1 132 ? 3.174 4.520 6.021 1.00 97.38 132 ILE A CA 1
ATOM 1016 C C . ILE A 1 132 ? 3.166 2.995 5.896 1.00 97.38 132 ILE A C 1
ATOM 1018 O O . ILE A 1 132 ? 4.092 2.407 5.349 1.00 97.38 132 ILE A O 1
ATOM 1022 N N . TYR A 1 133 ? 2.125 2.338 6.403 1.00 97.88 133 TYR A N 1
ATOM 1023 C CA . TYR A 1 133 ? 2.080 0.884 6.452 1.00 97.88 133 TYR A CA 1
ATOM 1024 C C . TYR A 1 133 ? 1.883 0.258 5.077 1.00 97.88 133 TYR A C 1
ATOM 1026 O O . TYR A 1 133 ? 2.527 -0.746 4.791 1.00 97.88 133 TYR A O 1
ATOM 1034 N N . LEU A 1 134 ? 1.000 0.816 4.244 1.00 97.88 134 LEU A N 1
ATOM 1035 C CA . LEU A 1 134 ? 0.595 0.173 2.995 1.00 97.88 134 LEU A CA 1
ATOM 1036 C C . LEU A 1 134 ? 1.161 0.879 1.742 1.00 97.88 134 LEU A C 1
ATOM 1038 O O . LEU A 1 134 ? 1.965 0.258 1.053 1.00 97.88 134 LEU A O 1
ATOM 1042 N N . PRO A 1 135 ? 0.839 2.149 1.430 1.00 97.81 135 PRO A N 1
ATOM 1043 C CA . PRO A 1 135 ? 1.407 2.844 0.272 1.00 97.81 135 PRO A CA 1
ATOM 1044 C C . PRO A 1 135 ? 2.926 2.978 0.286 1.00 97.81 135 PRO A C 1
ATOM 1046 O O . PRO A 1 135 ? 3.566 2.691 -0.723 1.00 97.81 135 PRO A O 1
ATOM 1049 N N . LEU A 1 136 ? 3.531 3.397 1.401 1.00 98.31 136 LEU A N 1
ATOM 1050 C CA . LEU A 1 136 ? 4.987 3.549 1.448 1.00 98.31 136 LEU A CA 1
ATOM 1051 C C . LEU A 1 136 ? 5.679 2.192 1.254 1.00 98.31 136 LEU A C 1
ATOM 1053 O O . LEU A 1 136 ? 6.564 2.092 0.410 1.00 98.31 136 LEU A O 1
ATOM 1057 N N . THR A 1 137 ? 5.239 1.135 1.942 1.00 97.94 137 THR A N 1
ATOM 1058 C CA . THR A 1 137 ? 5.847 -0.199 1.789 1.00 97.94 137 THR A CA 1
ATOM 1059 C C . THR A 1 137 ? 5.635 -0.781 0.390 1.00 97.94 137 THR A C 1
ATOM 1061 O O . THR A 1 137 ? 6.569 -1.320 -0.198 1.00 97.94 137 THR A O 1
ATOM 1064 N N . MET A 1 138 ? 4.443 -0.621 -0.192 1.00 97.31 138 MET A N 1
ATOM 1065 C CA . MET A 1 138 ? 4.145 -1.110 -1.539 1.00 97.31 138 MET A CA 1
ATOM 1066 C C . MET A 1 138 ? 4.899 -0.326 -2.623 1.00 97.31 138 MET A C 1
ATOM 1068 O O . MET A 1 138 ? 5.293 -0.905 -3.633 1.00 97.31 138 MET A O 1
ATOM 1072 N N . SER A 1 139 ? 5.174 0.963 -2.412 1.00 97.69 139 SER A N 1
ATOM 1073 C CA . SER A 1 139 ? 5.901 1.785 -3.389 1.00 97.69 139 SER A CA 1
ATOM 1074 C C . SER A 1 139 ? 7.371 1.407 -3.574 1.00 97.69 139 SER A C 1
ATOM 1076 O O . SER A 1 139 ? 7.938 1.727 -4.615 1.00 97.69 139 SER A O 1
ATOM 1078 N N . PHE A 1 140 ? 7.967 0.624 -2.668 1.00 96.56 140 PHE A N 1
ATOM 1079 C CA . PHE A 1 140 ? 9.267 0.001 -2.939 1.00 96.56 140 PHE A CA 1
ATOM 1080 C C . PHE A 1 140 ? 9.216 -0.956 -4.138 1.00 96.56 140 PHE A C 1
ATOM 1082 O O . PHE A 1 140 ? 10.196 -1.058 -4.865 1.00 96.56 140 PHE A O 1
ATOM 1089 N N . ALA A 1 141 ? 8.073 -1.590 -4.425 1.00 96.50 141 ALA A N 1
ATOM 1090 C CA . ALA A 1 141 ? 7.909 -2.368 -5.654 1.00 96.50 141 ALA A CA 1
ATOM 1091 C C . ALA A 1 141 ? 7.937 -1.475 -6.910 1.00 96.50 141 ALA A C 1
ATOM 1093 O O . ALA A 1 141 ? 8.466 -1.877 -7.943 1.00 96.50 141 ALA A O 1
ATOM 1094 N N . ALA A 1 142 ? 7.414 -0.246 -6.823 1.00 96.81 142 ALA A N 1
ATOM 1095 C CA . ALA A 1 142 ? 7.488 0.730 -7.912 1.00 96.81 142 ALA A CA 1
ATOM 1096 C C . ALA A 1 142 ? 8.925 1.234 -8.148 1.00 96.81 142 ALA A C 1
ATOM 1098 O O . ALA A 1 142 ? 9.296 1.500 -9.289 1.00 96.81 142 ALA A O 1
ATOM 1099 N N . LEU A 1 143 ? 9.744 1.323 -7.095 1.00 95.56 143 LEU A N 1
ATOM 1100 C CA . LEU A 1 143 ? 11.177 1.608 -7.225 1.00 95.56 143 LEU A CA 1
ATOM 1101 C C . LEU A 1 143 ? 11.948 0.422 -7.813 1.00 95.56 143 LEU A C 1
ATOM 1103 O O . LEU A 1 143 ? 12.703 0.594 -8.763 1.00 95.56 143 LEU A O 1
ATOM 1107 N N . LEU A 1 144 ? 11.699 -0.792 -7.313 1.00 94.56 144 LEU A N 1
ATOM 1108 C CA . LEU A 1 144 ? 12.372 -2.004 -7.788 1.00 94.56 144 LEU A CA 1
ATOM 1109 C C . LEU A 1 144 ? 12.131 -2.276 -9.274 1.00 94.56 144 LEU A C 1
ATOM 1111 O O . LEU A 1 144 ? 13.043 -2.703 -9.964 1.00 94.56 144 LEU A O 1
ATOM 1115 N N . ILE A 1 145 ? 10.917 -2.049 -9.786 1.00 94.44 145 ILE A N 1
ATOM 1116 C CA . ILE A 1 145 ? 10.631 -2.256 -11.217 1.00 94.44 145 ILE A CA 1
ATOM 1117 C C . ILE A 1 145 ? 11.262 -1.167 -12.106 1.00 94.44 145 ILE A C 1
ATOM 1119 O O . ILE A 1 145 ? 11.540 -1.414 -13.287 1.00 94.44 145 ILE A O 1
ATOM 1123 N N . ARG A 1 146 ? 11.470 0.036 -11.548 1.00 90.75 146 ARG A N 1
ATOM 1124 C CA . ARG A 1 146 ? 12.044 1.201 -12.233 1.00 90.75 146 ARG A CA 1
ATOM 1125 C C . ARG A 1 146 ? 13.542 1.019 -12.458 1.00 90.75 146 ARG A C 1
ATOM 1127 O O . ARG A 1 146 ? 14.000 1.225 -13.578 1.00 90.75 146 ARG A O 1
ATOM 1134 N N . GLU A 1 147 ? 14.281 0.665 -11.413 1.00 82.19 147 GLU A N 1
ATOM 1135 C CA . GLU A 1 147 ? 15.745 0.685 -11.424 1.00 82.19 147 GLU A CA 1
ATOM 1136 C C . GLU A 1 147 ? 16.329 -0.702 -11.727 1.00 82.19 147 GLU A C 1
ATOM 1138 O O . GLU A 1 147 ? 15.951 -1.688 -11.086 1.00 82.19 147 GLU A O 1
ATOM 1143 N N . PRO A 1 148 ? 17.240 -0.826 -12.708 1.00 77.81 148 PRO A N 1
ATOM 1144 C CA . PRO A 1 148 ? 18.015 -2.045 -12.864 1.00 77.81 148 PRO A CA 1
ATOM 1145 C C . PRO A 1 148 ? 19.058 -2.145 -11.737 1.00 77.81 148 PRO A C 1
ATOM 1147 O O . PRO A 1 148 ? 19.562 -1.136 -11.248 1.00 77.81 148 PRO A O 1
ATOM 1150 N N . ALA A 1 149 ? 19.397 -3.361 -11.317 1.00 68.25 149 ALA A N 1
ATOM 1151 C CA . ALA A 1 149 ? 20.414 -3.603 -10.293 1.00 68.25 149 ALA A CA 1
ATOM 1152 C C . ALA A 1 149 ? 21.696 -4.191 -10.885 1.00 68.25 149 ALA A C 1
ATOM 1154 O O . ALA A 1 149 ? 21.704 -4.660 -12.023 1.00 68.25 149 ALA A O 1
ATOM 1155 N N . HIS A 1 150 ? 22.749 -4.227 -10.061 1.00 69.81 150 HIS A N 1
ATOM 1156 C CA . HIS A 1 150 ? 24.079 -4.726 -10.425 1.00 69.81 150 HIS A CA 1
ATOM 1157 C C . HIS A 1 150 ? 24.626 -4.026 -11.674 1.00 69.81 150 HIS A C 1
ATOM 1159 O O . HIS A 1 150 ? 24.787 -4.667 -12.705 1.00 69.81 150 HIS A O 1
ATOM 1165 N N . ASP A 1 151 ? 24.857 -2.712 -11.591 1.00 74.75 151 ASP A N 1
ATOM 1166 C CA . ASP A 1 151 ? 25.446 -1.917 -12.682 1.00 74.75 151 ASP A CA 1
ATOM 1167 C C . ASP A 1 151 ? 24.700 -2.082 -14.021 1.00 74.75 151 ASP A C 1
ATOM 1169 O O . ASP A 1 151 ? 25.296 -2.286 -15.074 1.00 74.75 151 ASP A O 1
ATOM 1173 N N . GLU A 1 152 ? 23.365 -2.036 -13.957 1.00 78.00 152 GLU A N 1
ATOM 1174 C CA . GLU A 1 152 ? 22.440 -2.191 -15.092 1.00 78.00 152 GLU A CA 1
ATOM 1175 C C . GLU A 1 152 ? 22.363 -3.599 -15.719 1.00 78.00 152 GLU A C 1
ATOM 1177 O O . GLU A 1 152 ? 21.656 -3.803 -16.708 1.00 78.00 152 GLU A O 1
ATOM 1182 N N . VAL A 1 153 ? 23.012 -4.606 -15.124 1.00 75.81 153 VAL A N 1
ATOM 1183 C CA . VAL A 1 153 ? 23.031 -5.983 -15.649 1.00 75.81 153 VAL A CA 1
ATOM 1184 C C . VAL A 1 153 ? 21.708 -6.721 -15.406 1.00 75.81 153 VAL A C 1
ATOM 1186 O O . VAL A 1 153 ? 21.313 -7.568 -16.212 1.00 75.81 153 VAL A O 1
ATOM 1189 N N . VAL A 1 154 ? 20.995 -6.420 -14.314 1.00 83.00 154 VAL A N 1
ATOM 1190 C CA . VAL A 1 154 ? 19.751 -7.113 -13.936 1.00 83.00 154 VAL A CA 1
ATOM 1191 C C . VAL A 1 154 ? 18.559 -6.162 -14.000 1.00 83.00 154 VAL A C 1
ATOM 1193 O O . VAL A 1 154 ? 18.443 -5.237 -13.203 1.00 83.00 154 VAL A O 1
ATOM 1196 N N . ASP A 1 155 ? 17.619 -6.430 -14.908 1.00 88.56 155 ASP A N 1
ATOM 1197 C CA . ASP A 1 155 ? 16.367 -5.669 -15.019 1.00 88.56 155 ASP A CA 1
ATOM 1198 C C . ASP A 1 155 ? 15.511 -5.807 -13.744 1.00 88.56 155 ASP A C 1
ATOM 1200 O O . ASP A 1 155 ? 15.302 -6.912 -13.231 1.00 88.56 155 ASP A O 1
ATOM 1204 N N . GLY A 1 156 ? 14.955 -4.687 -13.278 1.00 89.75 156 GLY A N 1
ATOM 1205 C CA . GLY A 1 156 ? 14.121 -4.566 -12.078 1.00 89.75 156 GLY A CA 1
ATOM 1206 C C . GLY A 1 156 ? 12.980 -5.585 -11.973 1.00 89.75 156 GLY A C 1
ATOM 1207 O O . GLY A 1 156 ? 12.605 -6.025 -10.884 1.00 89.75 156 GLY A O 1
ATOM 1208 N N . LYS A 1 157 ? 12.464 -6.061 -13.114 1.00 92.56 157 LYS A N 1
ATOM 1209 C CA . LYS A 1 157 ? 11.428 -7.107 -13.161 1.00 92.56 157 LYS A CA 1
ATOM 1210 C C . LYS A 1 157 ? 11.842 -8.407 -12.468 1.00 92.56 157 LYS A C 1
ATOM 1212 O O . LYS A 1 157 ? 10.998 -9.063 -11.858 1.00 92.56 157 LYS A O 1
ATOM 1217 N N . PHE A 1 158 ? 13.125 -8.771 -12.506 1.00 92.62 158 PHE A N 1
ATOM 1218 C CA . PHE A 1 158 ? 13.612 -9.983 -11.850 1.00 92.62 158 PHE A CA 1
ATOM 1219 C C . PHE A 1 158 ? 13.613 -9.853 -10.327 1.00 92.62 158 PHE A C 1
ATOM 1221 O O . PHE A 1 158 ? 13.351 -10.841 -9.643 1.00 92.62 158 PHE A O 1
ATOM 1228 N N . TRP A 1 159 ? 13.795 -8.648 -9.782 1.00 92.38 159 TRP A N 1
ATOM 1229 C CA . TRP A 1 159 ? 13.617 -8.405 -8.349 1.00 92.38 159 TRP A CA 1
ATOM 1230 C C . TRP A 1 159 ? 12.168 -8.561 -7.919 1.00 92.38 159 TRP A C 1
ATOM 1232 O O . TRP A 1 159 ? 11.900 -9.227 -6.921 1.00 92.38 159 TRP A O 1
ATOM 1242 N N . ILE A 1 160 ? 11.227 -8.032 -8.704 1.00 95.06 160 ILE A N 1
ATOM 1243 C CA . ILE A 1 160 ? 9.794 -8.219 -8.443 1.00 95.06 160 ILE A CA 1
ATOM 1244 C C . ILE A 1 160 ? 9.433 -9.705 -8.439 1.00 95.06 160 ILE A C 1
ATOM 1246 O O . ILE A 1 160 ? 8.790 -10.180 -7.501 1.00 95.06 160 ILE A O 1
ATOM 1250 N N . ILE A 1 161 ? 9.892 -10.457 -9.443 1.00 94.75 161 ILE A N 1
ATOM 1251 C CA . ILE A 1 161 ? 9.676 -11.908 -9.514 1.00 94.75 161 ILE A CA 1
ATOM 1252 C C . ILE A 1 161 ? 10.304 -12.604 -8.304 1.00 94.75 161 ILE A C 1
ATOM 1254 O O . ILE A 1 161 ? 9.651 -13.435 -7.682 1.00 94.75 161 ILE A O 1
ATOM 1258 N N . THR A 1 162 ? 11.531 -12.240 -7.930 1.00 94.44 162 THR A N 1
ATOM 1259 C CA . THR A 1 162 ? 12.245 -12.839 -6.794 1.00 94.44 162 THR A CA 1
ATOM 1260 C C . THR A 1 162 ? 11.496 -12.622 -5.484 1.00 94.44 162 THR A C 1
ATOM 1262 O O . THR A 1 162 ? 11.293 -13.577 -4.736 1.00 94.44 162 THR A O 1
ATOM 1265 N N . VAL A 1 163 ? 11.028 -11.399 -5.218 1.00 94.31 163 VAL A N 1
ATOM 1266 C CA . VAL A 1 163 ? 10.234 -11.083 -4.022 1.00 94.31 163 VAL A CA 1
ATOM 1267 C C . VAL A 1 163 ? 8.946 -11.904 -4.008 1.00 94.31 163 VAL A C 1
ATOM 1269 O O . VAL A 1 163 ? 8.651 -12.561 -3.012 1.00 94.31 163 VAL A O 1
ATOM 1272 N N . VAL A 1 164 ? 8.198 -11.928 -5.114 1.00 94.88 164 VAL A N 1
ATOM 1273 C CA . VAL A 1 164 ? 6.914 -12.641 -5.184 1.00 94.88 164 VAL A CA 1
ATOM 1274 C C . VAL A 1 164 ? 7.093 -14.151 -5.045 1.00 94.88 164 VAL A C 1
ATOM 1276 O O . VAL A 1 164 ? 6.392 -14.774 -4.250 1.00 94.88 164 VAL A O 1
ATOM 1279 N N . VAL A 1 165 ? 8.051 -14.745 -5.759 1.00 95.69 165 VAL A N 1
ATOM 1280 C CA . VAL A 1 165 ? 8.366 -16.175 -5.642 1.00 95.69 165 VAL A CA 1
ATOM 1281 C C . VAL A 1 165 ? 8.818 -16.509 -4.224 1.00 95.69 165 VAL A C 1
ATOM 1283 O O . VAL A 1 165 ? 8.360 -17.506 -3.675 1.00 95.69 165 VAL A O 1
ATOM 1286 N N . SER A 1 166 ? 9.639 -15.664 -3.594 1.00 96.44 166 SER A N 1
ATOM 1287 C CA . SER A 1 166 ? 10.067 -15.874 -2.206 1.00 96.44 166 SER A CA 1
ATOM 1288 C C . SER A 1 166 ? 8.878 -15.896 -1.251 1.00 96.44 166 SER A C 1
ATOM 1290 O O . SER A 1 166 ? 8.759 -16.828 -0.464 1.00 96.44 166 SER A O 1
ATOM 1292 N N . VAL A 1 167 ? 7.952 -14.936 -1.355 1.00 94.56 167 VAL A N 1
ATOM 1293 C CA . VAL A 1 167 ? 6.734 -14.911 -0.525 1.00 94.56 167 VAL A CA 1
ATOM 1294 C C . VAL A 1 167 ? 5.882 -16.162 -0.753 1.00 94.56 167 VAL 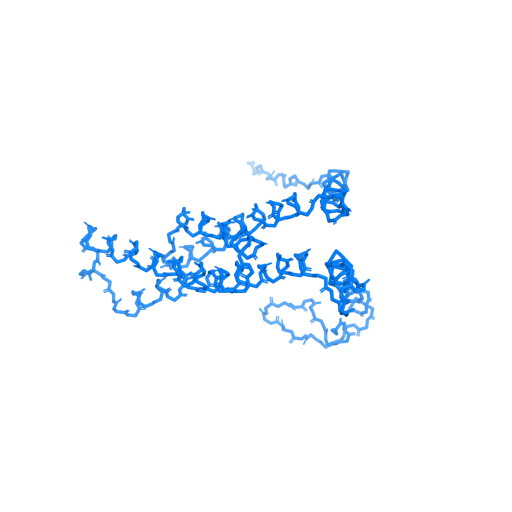A C 1
ATOM 1296 O O . VAL A 1 167 ? 5.466 -16.797 0.212 1.00 94.56 167 VAL A O 1
ATOM 1299 N N . ILE A 1 168 ? 5.675 -16.570 -2.011 1.00 94.31 168 ILE A N 1
ATOM 1300 C CA . ILE A 1 168 ? 4.918 -17.787 -2.348 1.00 94.31 168 ILE A CA 1
ATOM 1301 C C . ILE A 1 168 ? 5.571 -19.026 -1.727 1.00 94.31 168 ILE A C 1
ATOM 1303 O O . ILE A 1 168 ? 4.873 -19.869 -1.158 1.00 94.31 168 ILE A O 1
ATOM 1307 N N . LEU A 1 169 ? 6.895 -19.153 -1.835 1.00 95.38 169 LEU A N 1
ATOM 1308 C CA . LEU A 1 169 ? 7.641 -20.282 -1.285 1.00 95.38 169 LEU A CA 1
ATOM 1309 C C . LEU A 1 169 ? 7.608 -20.289 0.243 1.00 95.38 169 LEU A C 1
ATOM 1311 O O . LEU A 1 169 ? 7.403 -21.358 0.817 1.00 95.38 169 LEU A O 1
ATOM 1315 N N . ILE A 1 170 ? 7.759 -19.131 0.891 1.00 93.06 170 ILE A N 1
ATOM 1316 C CA . ILE A 1 170 ? 7.676 -18.989 2.351 1.00 93.06 170 ILE A CA 1
ATOM 1317 C C . ILE A 1 170 ? 6.287 -19.409 2.835 1.00 93.06 170 ILE A C 1
ATOM 1319 O O . ILE A 1 170 ? 6.185 -20.305 3.668 1.00 93.06 170 ILE A O 1
ATOM 1323 N N . ASP A 1 171 ? 5.213 -18.859 2.265 1.00 90.94 171 ASP A N 1
ATOM 1324 C CA . ASP A 1 171 ? 3.843 -19.174 2.690 1.00 90.94 171 ASP A CA 1
ATOM 1325 C C . ASP A 1 171 ? 3.472 -20.641 2.418 1.00 90.94 171 ASP A C 1
ATOM 1327 O O . ASP A 1 171 ? 2.839 -21.302 3.250 1.00 90.94 171 ASP A O 1
ATOM 1331 N N . SER A 1 172 ? 3.897 -21.186 1.274 1.00 91.50 172 SER A N 1
ATOM 1332 C CA . SER A 1 172 ? 3.662 -22.593 0.925 1.00 91.50 172 SER A CA 1
ATOM 1333 C C . SER A 1 172 ? 4.425 -23.533 1.855 1.00 91.50 172 SER A C 1
ATOM 1335 O O . SER A 1 172 ? 3.859 -24.515 2.341 1.00 91.50 172 SER A O 1
ATOM 1337 N N . SER A 1 173 ? 5.690 -23.222 2.145 1.00 90.31 173 SER A N 1
ATOM 1338 C CA . SER A 1 173 ? 6.514 -23.988 3.084 1.00 90.31 173 SER A CA 1
ATOM 1339 C C . SER A 1 173 ? 5.924 -23.917 4.487 1.00 90.31 173 SER A C 1
ATOM 1341 O O . SER A 1 173 ? 5.754 -24.954 5.127 1.00 90.31 173 SER A O 1
ATOM 1343 N N . ALA A 1 174 ? 5.490 -22.735 4.923 1.00 89.00 174 ALA A N 1
ATOM 1344 C CA . ALA A 1 174 ? 4.878 -22.553 6.227 1.00 89.00 174 ALA A CA 1
ATOM 1345 C C . ALA A 1 174 ? 3.600 -23.369 6.402 1.00 89.00 174 ALA A C 1
ATOM 1347 O O . ALA A 1 174 ? 3.381 -23.981 7.450 1.00 89.00 174 ALA A O 1
ATOM 1348 N N . TYR A 1 175 ? 2.778 -23.462 5.356 1.00 87.94 175 TYR A N 1
ATOM 1349 C CA . TYR A 1 175 ? 1.622 -24.348 5.358 1.00 87.94 175 TYR A CA 1
ATOM 1350 C C . TYR A 1 175 ? 2.021 -25.832 5.408 1.00 87.94 175 TYR A C 1
ATOM 1352 O O . TYR A 1 175 ? 1.460 -26.594 6.200 1.00 87.94 175 TYR A O 1
ATOM 1360 N N . LEU A 1 176 ? 2.980 -26.261 4.581 1.00 89.50 176 LEU A N 1
ATOM 1361 C CA . LEU A 1 176 ? 3.392 -27.665 4.479 1.00 89.50 176 LEU A CA 1
ATOM 1362 C C . LEU A 1 176 ? 4.056 -28.175 5.764 1.00 89.50 176 LEU A C 1
ATOM 1364 O O . LEU A 1 176 ? 3.674 -29.236 6.269 1.00 89.50 176 LEU A O 1
ATOM 1368 N N . PHE A 1 177 ? 5.019 -27.426 6.300 1.00 90.06 177 PHE A N 1
ATOM 1369 C CA . PHE A 1 177 ? 5.735 -27.775 7.525 1.00 90.06 177 PHE A CA 1
ATOM 1370 C C . PHE A 1 177 ? 4.885 -27.508 8.763 1.00 90.06 177 PHE A C 1
ATOM 1372 O O . PHE A 1 177 ? 4.784 -28.386 9.617 1.00 90.06 177 PHE A O 1
ATOM 1379 N N . GLY A 1 178 ? 4.167 -26.384 8.825 1.00 87.56 178 GLY A N 1
ATOM 1380 C CA . GLY A 1 178 ? 3.277 -26.078 9.944 1.00 87.56 178 GLY A CA 1
ATOM 1381 C C . GLY A 1 178 ? 2.156 -27.106 10.108 1.00 8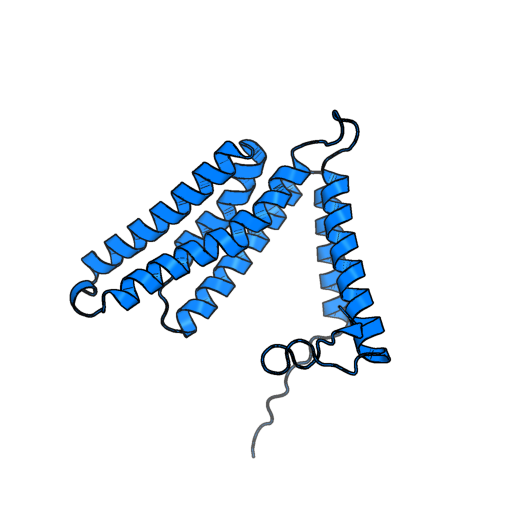7.56 178 GLY A C 1
ATOM 1382 O O . GLY A 1 178 ? 1.855 -27.521 11.224 1.00 87.56 178 GLY A O 1
ATOM 1383 N N . ARG A 1 179 ? 1.581 -27.618 9.010 1.00 87.00 179 ARG A N 1
ATOM 1384 C CA . ARG A 1 179 ? 0.549 -28.666 9.084 1.00 87.00 179 ARG A CA 1
ATOM 1385 C C . ARG A 1 179 ? 1.095 -30.024 9.535 1.00 87.00 179 ARG A C 1
ATOM 1387 O O . ARG A 1 179 ? 0.364 -30.768 10.183 1.00 87.00 179 ARG A O 1
ATOM 1394 N N . LYS A 1 180 ? 2.323 -30.385 9.149 1.00 87.25 180 LYS A N 1
ATOM 1395 C CA . LYS A 1 180 ? 2.906 -31.710 9.438 1.00 87.25 180 LYS A CA 1
ATOM 1396 C C . LYS A 1 180 ? 3.662 -31.767 10.766 1.00 87.25 180 LYS A C 1
ATOM 1398 O O . LYS A 1 180 ? 3.635 -32.800 11.427 1.00 87.25 180 LYS A O 1
ATOM 1403 N N . LEU A 1 181 ? 4.355 -30.690 11.125 1.00 88.31 181 LEU A N 1
ATOM 1404 C CA . LEU A 1 181 ? 5.311 -30.630 12.234 1.00 88.31 181 LEU A CA 1
ATOM 1405 C C . LEU A 1 181 ? 4.934 -29.599 13.302 1.00 88.31 181 LEU A C 1
ATOM 1407 O O . LEU A 1 181 ? 5.572 -29.578 14.351 1.00 88.31 181 LEU A O 1
ATOM 1411 N N . GLY A 1 182 ? 3.920 -28.762 13.061 1.00 85.81 182 GLY A N 1
ATOM 1412 C CA . GLY A 1 182 ? 3.532 -27.690 13.970 1.00 85.81 182 GLY A CA 1
ATOM 1413 C C . GLY A 1 182 ? 3.013 -28.223 15.298 1.00 85.81 182 GLY A C 1
ATOM 1414 O O . GLY A 1 182 ? 1.878 -28.692 15.391 1.00 85.81 182 GLY A O 1
ATOM 1415 N N . LYS A 1 183 ? 3.844 -28.128 16.336 1.00 88.25 183 LYS A N 1
ATOM 1416 C CA . LYS A 1 183 ? 3.489 -28.489 17.714 1.00 88.25 183 LYS A CA 1
ATOM 1417 C C . LYS A 1 183 ? 3.433 -27.264 18.611 1.00 88.25 183 LYS A C 1
ATOM 1419 O O . LYS A 1 183 ? 2.654 -27.264 19.561 1.00 88.25 183 LYS A O 1
ATOM 1424 N N . HIS A 1 184 ? 4.205 -26.222 18.298 1.00 90.62 184 HIS A N 1
ATOM 1425 C CA . HIS A 1 184 ? 4.318 -25.029 19.130 1.00 90.62 184 HIS A CA 1
ATOM 1426 C C . HIS A 1 184 ? 3.682 -23.818 18.440 1.00 90.62 184 HIS A C 1
ATOM 1428 O O . HIS A 1 184 ? 4.284 -23.235 17.534 1.00 90.62 184 HIS A O 1
ATOM 1434 N N . PRO A 1 185 ? 2.473 -23.392 18.857 1.00 87.94 185 PRO A N 1
ATOM 1435 C CA . PRO A 1 185 ? 1.840 -22.205 18.301 1.00 87.94 185 PRO A CA 1
ATOM 1436 C C . PRO A 1 185 ? 2.681 -20.948 18.561 1.00 87.94 185 PRO A C 1
ATOM 1438 O O . PRO A 1 185 ? 3.093 -20.686 19.690 1.00 87.94 185 PRO A O 1
ATOM 1441 N N . MET A 1 186 ? 2.887 -20.142 17.522 1.00 87.44 186 MET A N 1
ATOM 1442 C CA . MET A 1 186 ? 3.685 -18.914 17.584 1.00 87.44 186 MET A CA 1
ATOM 1443 C C . MET A 1 186 ? 2.897 -17.753 18.203 1.00 87.44 186 MET A C 1
ATOM 1445 O O . MET A 1 186 ? 3.415 -17.004 19.025 1.00 87.44 186 MET A O 1
ATOM 1449 N N . LEU A 1 187 ? 1.622 -17.602 17.824 1.00 87.00 187 LEU A N 1
ATOM 1450 C CA . LEU A 1 187 ? 0.761 -16.495 18.263 1.00 87.00 187 LEU A CA 1
ATOM 1451 C C . LEU A 1 187 ? -0.635 -17.002 18.666 1.00 87.00 187 LEU A C 1
ATOM 1453 O O . LEU A 1 187 ? -1.606 -16.753 17.947 1.00 87.00 187 LEU A O 1
ATOM 1457 N N . PRO A 1 188 ? -0.782 -17.666 19.829 1.00 86.31 188 PRO A N 1
ATOM 1458 C CA . PRO A 1 188 ? -2.020 -18.354 20.209 1.00 86.31 188 PRO A CA 1
ATOM 1459 C C . PRO A 1 188 ? -3.268 -17.461 20.229 1.00 86.31 188 PRO A C 1
ATOM 1461 O O . PRO A 1 188 ? -4.355 -17.912 19.888 1.00 86.31 188 PRO A O 1
ATOM 1464 N N . LYS A 1 189 ? -3.122 -16.187 20.618 1.00 89.88 189 LYS A N 1
ATOM 1465 C CA . LYS A 1 189 ? -4.247 -15.244 20.757 1.00 89.88 189 LYS A CA 1
ATOM 1466 C C . LYS A 1 189 ? -4.636 -14.536 19.455 1.00 89.88 189 LYS A C 1
ATOM 1468 O O . LYS A 1 189 ? -5.757 -14.057 19.351 1.00 89.88 189 LYS A O 1
ATOM 1473 N N . VAL A 1 190 ? -3.716 -14.436 18.492 1.00 85.94 190 VAL A N 1
ATOM 1474 C CA . VAL A 1 190 ? -3.901 -13.639 17.261 1.00 85.94 190 VAL A CA 1
ATOM 1475 C C . VAL A 1 190 ? -4.041 -14.538 16.035 1.00 85.94 190 VAL A C 1
ATOM 1477 O O . VAL A 1 190 ? -4.894 -14.303 15.187 1.00 85.94 190 VAL A O 1
ATOM 1480 N N . SER A 1 191 ? -3.222 -15.586 15.943 1.00 83.56 191 SER A N 1
ATOM 1481 C CA . SER A 1 191 ? -3.194 -16.523 14.823 1.00 83.56 191 SER A CA 1
ATOM 1482 C C . SER A 1 191 ? -2.894 -17.943 15.327 1.00 83.56 191 SER A C 1
ATOM 1484 O O . SER A 1 191 ? -1.762 -18.415 15.193 1.00 83.56 191 SER A O 1
ATOM 1486 N N . PRO A 1 192 ? -3.904 -18.658 15.863 1.00 81.81 192 PRO A N 1
ATOM 1487 C CA . PRO A 1 192 ? -3.717 -19.953 16.528 1.00 81.81 192 PRO A CA 1
ATOM 1488 C C . PRO A 1 192 ? -3.103 -21.043 15.640 1.00 81.81 192 PRO A C 1
ATOM 1490 O O . PRO A 1 192 ? -2.520 -21.995 16.142 1.00 81.81 192 PRO A O 1
ATOM 1493 N N . LYS A 1 193 ? -3.251 -20.913 14.316 1.00 83.00 193 LYS A N 1
ATOM 1494 C CA . LYS A 1 193 ? -2.789 -21.897 13.327 1.00 83.00 193 LYS A CA 1
ATOM 1495 C C . LYS A 1 193 ? -1.344 -21.685 12.853 1.00 83.00 193 LYS A C 1
ATOM 1497 O O . LYS A 1 193 ? -0.871 -22.486 12.058 1.00 83.00 193 LYS A O 1
ATOM 1502 N N . LYS A 1 194 ? -0.659 -20.619 13.288 1.00 84.19 194 LYS A N 1
ATOM 1503 C CA . LYS A 1 194 ? 0.767 -20.407 12.981 1.00 84.19 194 LYS A CA 1
ATOM 1504 C C . LYS A 1 194 ? 1.623 -21.100 14.039 1.00 84.19 194 LYS A C 1
ATOM 1506 O O . LYS A 1 194 ? 1.408 -20.852 15.225 1.00 84.19 194 LYS A O 1
ATOM 1511 N N . SER A 1 195 ? 2.587 -21.914 13.619 1.00 89.88 195 SER A N 1
ATOM 1512 C CA . SER A 1 195 ? 3.519 -22.642 14.490 1.00 89.88 195 SER A CA 1
ATOM 1513 C C . SER A 1 195 ? 4.966 -22.216 14.243 1.00 89.88 195 SER A C 1
ATOM 1515 O O . SER A 1 195 ? 5.301 -21.846 13.121 1.00 89.88 195 SER A O 1
ATOM 1517 N N . TRP A 1 196 ? 5.821 -22.303 15.263 1.00 87.56 196 TRP A N 1
ATOM 1518 C CA . TRP A 1 196 ? 7.253 -21.994 15.147 1.00 87.56 196 TRP A CA 1
ATOM 1519 C C . TRP A 1 196 ? 7.977 -22.906 14.158 1.00 87.56 196 TRP A C 1
ATOM 1521 O O . TRP A 1 196 ? 8.869 -22.462 13.458 1.00 87.56 196 TRP A O 1
ATOM 1531 N N . GLU A 1 197 ? 7.563 -24.165 14.051 1.00 85.81 197 GLU A N 1
ATOM 1532 C CA . GLU A 1 197 ? 8.172 -25.142 13.140 1.00 85.81 197 GLU A CA 1
ATOM 1533 C C . GLU A 1 197 ? 7.782 -24.934 11.674 1.00 85.81 197 GLU A C 1
ATOM 1535 O O . GLU A 1 197 ? 8.341 -25.575 10.789 1.00 85.81 197 GLU A O 1
ATOM 1540 N N . GLY A 1 198 ? 6.776 -24.094 11.422 1.00 82.62 198 GLY A N 1
ATOM 1541 C CA . GLY A 1 198 ? 6.389 -23.693 10.075 1.00 82.62 198 GLY A CA 1
ATOM 1542 C C . GLY A 1 198 ? 6.879 -22.293 9.709 1.00 82.62 198 GLY A C 1
ATOM 1543 O O . GLY A 1 198 ? 6.615 -21.868 8.596 1.00 82.62 198 GLY A O 1
ATOM 1544 N N . PHE A 1 199 ? 7.505 -21.551 10.623 1.00 79.81 199 PHE A N 1
ATOM 1545 C CA . PHE A 1 199 ? 8.013 -20.207 10.348 1.00 79.81 199 PHE A CA 1
ATOM 1546 C C . PHE A 1 199 ? 9.447 -20.283 9.824 1.00 79.81 199 PHE A C 1
ATOM 1548 O O . PHE A 1 199 ? 9.717 -19.627 8.797 1.00 79.81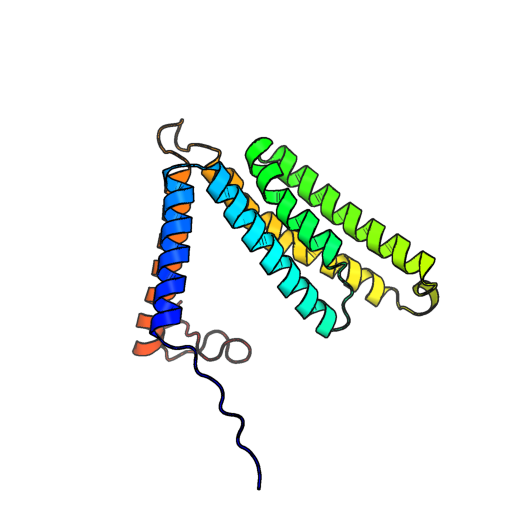 199 PHE A O 1
#

Foldseek 3Di:
DDPPPPPPDPDPVVVVVVVVVVVCQCCCCLPPPVVSNLQVLLQVQLVQLLVLQVVCVVVVQDFPNVLLSVLLSVLSVLCQVVNPVSNVVSLVVSLVVRLVVLVVCCVVVVCVVVDDPVSNVRNSVSNNCSSVVRSSVSNVLSNLQRDADDVNPGHSSVVVVVVVVVVVCLVVQLVVQLVPPFPAQPCCVPCVSGGPRSD

Secondary structure (DSSP, 8-state):
--------PPPHHHHHHHHHHHHHHHHHHHHH-HHHHHHHHHHHHHHHHHHHHHHHHHTT----HHHHHHHHHHHHHHHHHHHHHHHHHHHHHHHHHHHHHHHHHHHHTTGGGTS-HHHHHHHHHHHHHHHIIIIIHHHHHHHHHHS-BTTTTB-HHHHHHHHHHHHHHHHHHHHHHHHHH--SEEETTTEEEEEGGG-